Protein AF-A0A7S9DVU3-F1 (afdb_monomer)

InterPro domains:
  IPR007829 TM2 domain [PF05154] (37-83)

Structure (mmCIF, N/CA/C/O backbone):
data_AF-A0A7S9DVU3-F1
#
_entry.id   AF-A0A7S9DVU3-F1
#
loop_
_atom_site.group_PDB
_atom_site.id
_atom_site.type_symbol
_atom_site.label_atom_id
_atom_site.label_alt_id
_atom_site.label_comp_id
_atom_site.label_asym_id
_atom_site.label_entity_id
_atom_site.label_seq_id
_atom_site.pdbx_PDB_ins_code
_atom_site.Cartn_x
_atom_site.Cartn_y
_atom_site.Cartn_z
_atom_site.occupancy
_atom_site.B_iso_or_equiv
_atom_site.auth_seq_id
_atom_site.auth_comp_id
_atom_site.auth_asym_id
_atom_site.auth_atom_id
_atom_site.pdbx_PDB_model_num
ATOM 1 N N . MET A 1 1 ? -10.040 0.851 -29.796 1.00 32.53 1 MET A N 1
ATOM 2 C CA . MET A 1 1 ? -9.675 0.935 -31.227 1.00 32.53 1 MET A CA 1
ATOM 3 C C . MET A 1 1 ? -8.331 1.645 -31.349 1.00 32.53 1 MET A C 1
ATOM 5 O O . MET A 1 1 ? -8.269 2.841 -31.104 1.00 32.53 1 MET A O 1
ATOM 9 N N . PHE A 1 2 ? -7.247 0.920 -31.645 1.00 40.88 2 PHE A N 1
ATOM 10 C CA . PHE A 1 2 ? -5.972 1.531 -32.040 1.00 40.88 2 PHE A CA 1
ATOM 11 C C . PHE A 1 2 ? -6.113 1.992 -33.497 1.00 40.88 2 PHE A C 1
ATOM 13 O O . PHE A 1 2 ? -6.371 1.161 -34.365 1.00 40.88 2 PHE A O 1
ATOM 20 N N . LYS A 1 3 ? -5.991 3.297 -33.773 1.00 37.84 3 LYS A N 1
ATOM 21 C CA . LYS A 1 3 ? -5.847 3.790 -35.153 1.00 37.84 3 LYS A CA 1
ATOM 22 C C . LYS A 1 3 ? -4.557 3.184 -35.732 1.00 37.84 3 LYS A C 1
ATOM 24 O O . LYS A 1 3 ? -3.533 3.279 -35.050 1.00 37.84 3 LYS A O 1
ATOM 29 N N . PRO A 1 4 ? -4.568 2.569 -36.930 1.00 46.62 4 PRO A N 1
ATOM 30 C CA . PRO A 1 4 ? -3.325 2.172 -37.575 1.00 46.62 4 PRO A CA 1
ATOM 31 C C . PRO A 1 4 ? -2.469 3.426 -37.775 1.00 46.62 4 PRO A C 1
ATOM 33 O O . PRO A 1 4 ? -2.974 4.474 -38.188 1.00 46.62 4 PRO A O 1
ATOM 36 N N . ALA A 1 5 ? -1.195 3.338 -37.398 1.00 56.31 5 ALA A N 1
ATOM 37 C CA . ALA A 1 5 ? -0.236 4.406 -37.628 1.00 56.31 5 ALA A CA 1
ATOM 38 C C . ALA A 1 5 ? -0.125 4.621 -39.142 1.00 56.31 5 ALA A C 1
ATOM 40 O O . ALA A 1 5 ? 0.188 3.708 -39.900 1.00 56.31 5 ALA A O 1
ATOM 41 N N . GLN A 1 6 ? -0.507 5.820 -39.563 1.00 54.94 6 GLN A N 1
ATOM 42 C CA . GLN A 1 6 ? -0.485 6.259 -40.950 1.00 54.94 6 GLN A CA 1
ATOM 43 C C . GLN A 1 6 ? 0.979 6.464 -41.365 1.00 54.94 6 GLN A C 1
ATOM 45 O O . GLN A 1 6 ? 1.793 6.835 -40.517 1.00 54.94 6 GLN A O 1
ATOM 50 N N . ASN A 1 7 ? 1.306 6.229 -42.639 1.00 63.53 7 ASN A N 1
ATOM 51 C CA . ASN A 1 7 ? 2.639 6.473 -43.198 1.00 63.53 7 ASN A CA 1
ATOM 52 C C . ASN A 1 7 ? 2.962 7.972 -43.088 1.00 63.53 7 ASN A C 1
ATOM 54 O O . ASN A 1 7 ? 2.575 8.760 -43.951 1.00 63.53 7 ASN A O 1
ATOM 58 N N . ALA A 1 8 ? 3.616 8.379 -42.002 1.00 67.06 8 ALA A N 1
ATOM 59 C CA . ALA A 1 8 ? 4.113 9.736 -41.846 1.00 67.06 8 ALA A CA 1
ATOM 60 C C . ALA A 1 8 ? 5.417 9.884 -42.652 1.00 67.06 8 ALA A C 1
ATOM 62 O O . ALA A 1 8 ? 6.234 8.953 -42.664 1.00 67.06 8 ALA A O 1
ATOM 63 N N . PRO A 1 9 ? 5.626 11.016 -43.344 1.00 77.06 9 PRO A N 1
ATOM 64 C CA . PRO A 1 9 ? 6.890 11.276 -44.017 1.00 77.06 9 PRO A CA 1
ATOM 65 C C . PRO A 1 9 ? 8.024 11.429 -42.995 1.00 77.06 9 PRO A C 1
ATOM 67 O O . PRO A 1 9 ? 7.836 11.968 -41.905 1.00 77.06 9 PRO A O 1
ATOM 70 N N . CYS A 1 10 ? 9.223 10.959 -43.339 1.00 78.69 10 CYS A N 1
ATOM 71 C CA . CYS A 1 10 ? 10.410 11.174 -42.520 1.00 78.69 10 CYS A CA 1
ATOM 72 C C . CYS A 1 10 ? 10.742 12.678 -42.443 1.00 78.69 10 CYS A C 1
ATOM 74 O O . CYS A 1 10 ? 10.892 13.302 -43.493 1.00 78.69 10 CYS A O 1
ATOM 76 N N . PRO A 1 11 ? 10.973 13.261 -41.252 1.00 77.62 11 PRO A N 1
ATOM 77 C CA . PRO A 1 11 ? 11.249 14.695 -41.119 1.00 77.62 11 PRO A CA 1
ATOM 78 C C . PRO A 1 11 ? 12.590 15.111 -41.743 1.00 77.62 11 PRO A C 1
ATOM 80 O O . PRO A 1 11 ? 12.822 16.289 -41.990 1.00 77.62 11 PRO A O 1
ATOM 83 N N . THR A 1 12 ? 13.492 14.155 -41.989 1.00 83.88 12 THR A N 1
ATOM 84 C CA . THR A 1 12 ? 14.829 14.417 -42.539 1.00 83.88 12 THR A CA 1
ATOM 85 C C . THR A 1 12 ? 14.885 14.288 -44.062 1.00 83.88 12 THR A C 1
ATOM 87 O O . THR A 1 12 ? 15.521 15.110 -44.710 1.00 83.88 12 THR A O 1
ATOM 90 N N . CYS A 1 13 ? 14.256 13.258 -44.637 1.00 86.19 13 CYS A N 1
ATOM 91 C CA . CYS A 1 13 ? 14.364 12.940 -46.069 1.00 86.19 13 CYS A CA 1
ATOM 92 C C . CYS A 1 13 ? 13.018 12.783 -46.796 1.00 86.19 13 CYS A C 1
ATOM 94 O O . CYS A 1 13 ? 12.999 12.446 -47.975 1.00 86.19 13 CYS A O 1
ATOM 96 N N . ASN A 1 14 ? 11.896 13.042 -46.117 1.00 84.75 14 ASN A N 1
ATOM 97 C CA . ASN A 1 14 ? 10.531 13.032 -46.657 1.00 84.75 14 ASN A CA 1
ATOM 98 C C . ASN A 1 14 ? 10.059 11.700 -47.284 1.00 84.75 14 ASN A C 1
ATOM 100 O O . ASN A 1 14 ? 9.031 11.666 -47.959 1.00 84.75 14 ASN A O 1
ATOM 104 N N . SER A 1 15 ? 10.769 10.591 -47.054 1.00 83.00 15 SER A N 1
ATOM 105 C CA . SER A 1 15 ? 10.342 9.259 -47.492 1.00 83.00 15 SER A CA 1
ATOM 106 C C . SER A 1 15 ? 9.254 8.670 -46.595 1.00 83.00 15 SER A C 1
ATOM 108 O O . SER A 1 15 ? 9.116 9.045 -45.428 1.00 83.00 15 SER A O 1
ATOM 110 N N . GLN A 1 16 ? 8.436 7.769 -47.146 1.00 79.56 16 GLN A N 1
ATOM 111 C CA . GLN A 1 16 ? 7.328 7.153 -46.412 1.00 79.56 16 GLN A CA 1
ATOM 112 C C . GLN A 1 16 ? 7.866 6.150 -45.387 1.00 79.56 16 GLN A C 1
ATOM 114 O O . GLN A 1 16 ? 8.442 5.129 -45.761 1.00 79.56 16 GLN A O 1
ATOM 119 N N . LEU A 1 17 ? 7.663 6.424 -44.095 1.00 71.88 17 LEU A N 1
ATOM 120 C CA . LEU A 1 17 ? 8.096 5.522 -43.033 1.00 71.88 17 LEU A CA 1
ATOM 121 C C . LEU A 1 17 ? 7.014 4.482 -42.724 1.00 71.88 17 LEU A C 1
ATOM 123 O O . LEU A 1 17 ? 5.860 4.856 -42.483 1.00 71.88 17 LEU A O 1
ATOM 127 N N . PRO A 1 18 ? 7.363 3.185 -42.660 1.00 65.62 18 PRO A N 1
ATOM 128 C CA . PRO A 1 18 ? 6.474 2.199 -42.076 1.00 65.62 18 PRO A CA 1
ATOM 129 C C . PRO A 1 18 ? 6.273 2.508 -40.586 1.00 65.62 18 PRO A C 1
ATOM 131 O O . PRO A 1 18 ? 7.184 2.922 -39.871 1.00 65.62 18 PRO A O 1
ATOM 134 N N . ALA A 1 19 ? 5.057 2.260 -40.109 1.00 59.81 19 ALA A N 1
ATOM 135 C CA . ALA A 1 19 ? 4.534 2.590 -38.782 1.00 59.81 19 ALA A CA 1
ATOM 136 C C . ALA A 1 19 ? 5.342 2.128 -37.544 1.00 59.81 19 ALA A C 1
ATOM 138 O O . ALA A 1 19 ? 4.938 2.431 -36.419 1.00 59.81 19 ALA A O 1
ATOM 139 N N . GLN A 1 20 ? 6.410 1.342 -37.703 1.00 59.47 20 GLN A N 1
ATOM 140 C CA . GLN A 1 20 ? 7.047 0.615 -36.597 1.00 59.47 20 GLN A CA 1
ATOM 141 C C . GLN A 1 20 ? 8.571 0.754 -36.522 1.00 59.47 20 GLN A C 1
ATOM 143 O O . GLN A 1 20 ? 9.156 0.361 -35.509 1.00 59.47 20 GLN A O 1
ATOM 148 N N . ASP A 1 21 ? 9.209 1.369 -37.517 1.00 64.62 21 ASP A N 1
ATOM 149 C CA . ASP A 1 21 ? 10.663 1.484 -37.532 1.00 64.62 21 ASP A CA 1
ATOM 150 C C . ASP A 1 21 ? 11.112 2.774 -36.844 1.00 64.62 21 ASP A C 1
ATOM 152 O O . ASP A 1 21 ? 10.704 3.881 -37.187 1.00 64.62 21 ASP A O 1
ATOM 156 N N . GLY A 1 22 ? 11.972 2.637 -35.828 1.00 72.50 22 GLY A N 1
ATOM 157 C CA . GLY A 1 22 ? 12.516 3.793 -35.102 1.00 72.50 22 GLY A CA 1
ATOM 158 C C . GLY A 1 22 ? 13.489 4.631 -35.940 1.00 72.50 22 GLY A C 1
ATOM 159 O O . GLY A 1 22 ? 13.746 5.787 -35.605 1.00 72.50 22 GLY A O 1
ATOM 160 N N . ARG A 1 23 ? 14.032 4.054 -37.021 1.00 81.69 23 ARG A N 1
ATOM 161 C CA . ARG A 1 23 ? 14.973 4.691 -37.947 1.00 81.69 23 ARG A CA 1
ATOM 162 C C . ARG A 1 23 ? 14.504 4.545 -39.386 1.00 81.69 23 ARG A C 1
ATOM 164 O O . ARG A 1 23 ? 14.079 3.468 -39.789 1.00 81.69 23 ARG A O 1
ATOM 171 N N . CYS A 1 24 ? 14.682 5.608 -40.159 1.00 82.88 24 CYS A N 1
ATOM 172 C CA . CYS A 1 24 ? 14.507 5.588 -41.601 1.00 82.88 24 CYS A CA 1
ATOM 173 C C . CYS A 1 24 ? 15.588 4.713 -42.268 1.00 82.88 24 CYS A C 1
ATOM 175 O O . CYS A 1 24 ? 16.772 4.942 -42.004 1.00 82.88 24 CYS A O 1
ATOM 177 N N . PRO A 1 25 ? 15.236 3.759 -43.149 1.00 81.56 25 PRO A N 1
ATOM 178 C CA . PRO A 1 25 ? 16.223 2.937 -43.851 1.00 81.56 25 PRO A CA 1
ATOM 179 C C . PRO A 1 25 ? 17.051 3.728 -44.877 1.00 81.56 25 PRO A C 1
ATOM 181 O O . PRO A 1 25 ? 18.197 3.369 -45.126 1.00 81.56 25 PRO A O 1
ATOM 184 N N . GLU A 1 26 ? 16.509 4.811 -45.443 1.00 85.19 26 GLU A N 1
ATOM 185 C CA . GLU A 1 26 ? 17.193 5.601 -46.477 1.00 85.19 26 GLU A CA 1
ATOM 186 C C . GLU A 1 26 ? 18.180 6.615 -45.894 1.00 85.19 26 GLU A C 1
ATOM 188 O O . GLU A 1 26 ? 19.329 6.681 -46.318 1.00 85.19 26 GLU A O 1
ATOM 193 N N . CYS A 1 27 ? 17.743 7.407 -44.910 1.00 85.94 27 CYS A N 1
ATOM 194 C CA . CYS A 1 27 ? 18.534 8.522 -44.380 1.00 85.94 27 CYS A CA 1
ATOM 195 C C . CYS A 1 27 ? 18.957 8.361 -42.913 1.00 85.94 27 CYS A C 1
ATOM 197 O O . CYS A 1 27 ? 19.568 9.267 -42.355 1.00 85.94 27 CYS A O 1
ATOM 199 N N . GLN A 1 28 ? 18.621 7.239 -42.262 1.00 84.50 28 GLN A N 1
ATOM 200 C CA . GLN A 1 28 ? 18.910 6.954 -40.843 1.00 84.50 28 GLN A CA 1
ATOM 201 C C . GLN A 1 28 ? 18.337 7.971 -39.837 1.00 84.50 28 GLN A C 1
ATOM 203 O O . GLN A 1 28 ? 18.636 7.894 -38.642 1.00 84.50 28 GLN A O 1
ATOM 208 N N . GLY A 1 29 ? 17.473 8.884 -40.295 1.00 81.88 29 GLY A N 1
ATOM 209 C CA . GLY A 1 29 ? 16.724 9.809 -39.450 1.00 81.88 29 GLY A CA 1
ATOM 210 C C . GLY A 1 29 ? 15.813 9.072 -38.466 1.00 81.88 29 GLY A C 1
ATOM 211 O O . GLY A 1 29 ? 15.364 7.955 -38.730 1.00 81.88 29 GLY A O 1
ATOM 212 N N . ILE A 1 30 ? 15.549 9.687 -37.315 1.00 81.25 30 ILE A N 1
ATOM 213 C CA . ILE A 1 30 ? 14.670 9.122 -36.283 1.00 81.25 30 ILE A CA 1
ATOM 214 C C . ILE A 1 30 ? 13.217 9.423 -36.670 1.00 81.25 30 ILE A C 1
ATOM 216 O O . ILE A 1 30 ? 12.893 10.555 -37.024 1.00 81.25 30 ILE A O 1
ATOM 220 N N . ALA A 1 31 ? 12.349 8.412 -36.621 1.00 78.81 31 ALA A N 1
ATOM 221 C CA . ALA A 1 31 ? 10.929 8.584 -36.920 1.00 78.81 31 ALA A CA 1
ATOM 222 C C . ALA A 1 31 ? 10.242 9.493 -35.882 1.00 78.81 31 ALA A C 1
ATOM 224 O O . ALA A 1 31 ? 10.496 9.355 -34.686 1.00 78.81 31 ALA A O 1
ATOM 225 N N . GLU A 1 32 ? 9.320 10.365 -36.306 1.00 75.94 32 GLU A N 1
ATOM 226 C CA . GLU A 1 32 ? 8.611 11.283 -35.388 1.00 75.94 32 GLU A CA 1
ATOM 227 C C . GLU A 1 32 ? 7.799 10.552 -34.310 1.00 75.94 32 GLU A C 1
ATOM 229 O O . GLU A 1 32 ? 7.667 11.025 -33.185 1.00 75.94 32 GLU A O 1
ATOM 234 N N . LEU A 1 33 ? 7.280 9.366 -34.633 1.00 76.94 33 LEU A N 1
ATOM 235 C CA . LEU A 1 33 ? 6.473 8.549 -33.722 1.00 76.94 33 LEU A CA 1
ATOM 236 C C . LEU A 1 33 ? 7.320 7.682 -32.771 1.00 76.94 33 LEU A C 1
ATOM 238 O O . LEU A 1 33 ? 6.768 6.902 -31.987 1.00 76.94 33 LEU A O 1
ATOM 242 N N . PHE A 1 34 ? 8.652 7.774 -32.832 1.00 82.88 34 PHE A N 1
ATOM 243 C CA . PHE A 1 34 ? 9.534 6.974 -31.993 1.00 82.88 34 PHE A CA 1
ATOM 244 C C . PHE A 1 34 ? 9.531 7.473 -30.541 1.00 82.88 34 PHE A C 1
ATOM 246 O O . PHE A 1 34 ? 9.958 8.583 -30.233 1.00 82.88 34 PHE A O 1
ATOM 253 N N . VAL A 1 35 ? 9.109 6.605 -29.618 1.00 86.88 35 VAL A N 1
ATOM 254 C CA . VAL A 1 35 ? 9.139 6.875 -28.174 1.00 86.88 35 VAL A CA 1
ATOM 255 C C . VAL A 1 35 ? 10.296 6.116 -27.537 1.00 86.88 35 VAL A C 1
ATOM 257 O O . VAL A 1 35 ? 10.291 4.883 -27.489 1.00 86.88 35 VAL A O 1
ATOM 260 N N . TYR A 1 36 ? 11.267 6.854 -27.001 1.00 90.25 36 TYR A N 1
ATOM 261 C CA . TYR A 1 36 ? 12.412 6.269 -26.310 1.00 90.25 36 TYR A CA 1
ATOM 262 C C . TYR A 1 36 ? 12.009 5.642 -24.970 1.00 90.25 36 TYR A C 1
ATOM 264 O O . TYR A 1 36 ? 11.323 6.252 -24.147 1.00 90.25 36 TYR A O 1
ATOM 272 N N . LYS A 1 37 ? 12.493 4.425 -24.720 1.00 93.06 37 LYS A N 1
ATOM 273 C CA . LYS A 1 37 ? 12.295 3.692 -23.469 1.00 93.06 37 LYS A CA 1
ATOM 274 C C . LYS A 1 37 ? 13.531 3.833 -22.583 1.00 93.06 37 LYS A C 1
ATOM 276 O O . LYS A 1 37 ? 14.585 3.265 -22.879 1.00 93.06 37 LYS A O 1
ATOM 281 N N . SER A 1 38 ? 13.385 4.554 -21.478 1.00 93.94 38 SER A N 1
ATOM 282 C CA . SER A 1 38 ? 14.372 4.672 -20.406 1.00 93.94 38 SER A CA 1
ATOM 283 C C . SER A 1 38 ? 14.499 3.369 -19.615 1.00 93.94 38 SER A C 1
ATOM 285 O O . SER A 1 38 ? 13.512 2.728 -19.246 1.00 93.94 38 SER A O 1
ATOM 287 N N . ARG A 1 39 ? 15.746 2.999 -19.332 1.00 94.62 39 ARG A N 1
ATOM 288 C CA . ARG A 1 39 ? 16.109 1.815 -18.552 1.00 94.62 39 ARG A CA 1
ATOM 289 C C . ARG A 1 39 ? 15.894 2.060 -17.065 1.00 94.62 39 ARG A C 1
ATOM 291 O O . ARG A 1 39 ? 15.287 1.226 -16.399 1.00 94.62 39 ARG A O 1
ATOM 298 N N . VAL A 1 40 ? 16.346 3.210 -16.559 1.00 94.12 40 VAL A N 1
ATOM 299 C CA . VAL A 1 40 ? 16.105 3.637 -15.172 1.00 94.12 40 VAL A CA 1
ATOM 300 C C . VAL A 1 40 ? 14.607 3.7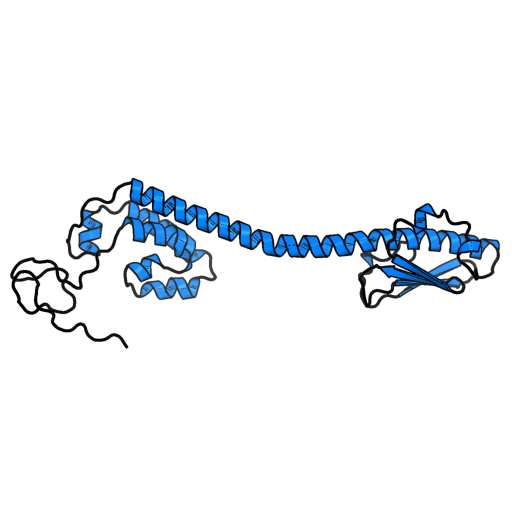02 -14.874 1.00 94.12 40 VAL A C 1
ATOM 302 O O . VAL A 1 40 ? 14.180 3.135 -13.874 1.00 94.12 40 VAL A O 1
ATOM 305 N N . ALA A 1 41 ? 13.795 4.287 -15.764 1.00 93.81 41 ALA A N 1
ATOM 306 C CA . ALA A 1 41 ? 12.345 4.330 -15.567 1.00 93.81 41 ALA A CA 1
ATOM 307 C C . ALA A 1 41 ? 11.734 2.921 -15.486 1.00 93.81 41 ALA A C 1
ATOM 309 O O . ALA A 1 41 ? 10.969 2.632 -14.568 1.00 93.81 41 ALA A O 1
ATOM 310 N N . ALA A 1 42 ? 12.110 2.017 -16.399 1.00 95.44 42 ALA A N 1
ATOM 311 C CA . ALA A 1 42 ? 11.638 0.634 -16.370 1.00 95.44 42 ALA A CA 1
ATOM 312 C C . ALA A 1 42 ? 12.045 -0.098 -15.080 1.00 95.44 42 ALA A C 1
ATOM 314 O O . ALA A 1 42 ? 11.240 -0.843 -14.525 1.00 95.44 42 ALA A O 1
ATOM 315 N N . ALA A 1 43 ? 13.265 0.125 -14.583 1.00 95.62 43 ALA A N 1
ATOM 316 C CA . ALA A 1 43 ? 13.746 -0.477 -13.344 1.00 95.62 43 ALA A CA 1
ATOM 317 C C . ALA A 1 43 ? 13.010 0.049 -12.104 1.00 95.62 43 ALA A C 1
ATOM 319 O O . ALA A 1 43 ? 12.601 -0.744 -11.256 1.00 95.62 43 ALA A O 1
ATOM 320 N N . THR A 1 44 ? 12.791 1.362 -12.004 1.00 94.69 44 THR A N 1
ATOM 321 C CA . THR A 1 44 ? 12.017 1.960 -10.907 1.00 94.69 44 THR A CA 1
ATOM 322 C C . THR A 1 44 ? 10.572 1.468 -10.928 1.00 94.69 44 THR A C 1
ATOM 324 O O . THR A 1 44 ? 10.041 1.071 -9.892 1.00 94.69 44 THR A O 1
ATOM 327 N N . LEU A 1 45 ? 9.944 1.426 -12.107 1.00 94.81 45 LEU A N 1
ATOM 328 C CA . LEU A 1 45 ? 8.596 0.878 -12.262 1.00 94.81 45 LEU A CA 1
ATOM 329 C C . LEU A 1 45 ? 8.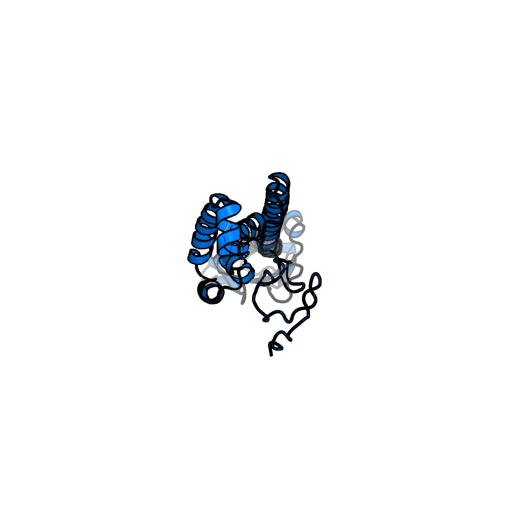531 -0.603 -11.878 1.00 94.81 45 LEU A C 1
ATOM 331 O O . LEU A 1 45 ? 7.516 -1.032 -11.345 1.00 94.81 45 LEU A O 1
ATOM 335 N N . ALA A 1 46 ? 9.595 -1.376 -12.108 1.00 95.75 46 ALA A N 1
ATOM 336 C CA . ALA A 1 46 ? 9.647 -2.782 -11.713 1.00 95.75 46 ALA A CA 1
ATOM 337 C C . ALA A 1 46 ? 9.760 -2.939 -10.190 1.00 95.75 46 ALA A C 1
ATOM 339 O O . ALA A 1 46 ? 9.139 -3.830 -9.619 1.00 95.75 46 ALA A O 1
ATOM 340 N N . LEU A 1 47 ? 10.499 -2.043 -9.529 1.00 95.19 47 LEU A N 1
ATOM 341 C CA . LEU A 1 47 ? 10.702 -2.076 -8.081 1.00 95.19 47 LEU A CA 1
ATOM 342 C C . LEU A 1 47 ? 9.445 -1.658 -7.302 1.00 95.19 47 LEU A C 1
ATOM 344 O O . LEU A 1 47 ? 9.020 -2.365 -6.395 1.00 95.19 47 LEU A O 1
ATOM 348 N N . PHE A 1 48 ? 8.839 -0.523 -7.661 1.00 93.62 48 PHE A N 1
ATOM 349 C CA . PHE A 1 48 ? 7.692 0.033 -6.927 1.00 93.62 48 PHE A CA 1
ATOM 350 C C . PHE A 1 48 ? 6.338 -0.382 -7.518 1.00 93.62 48 PHE A C 1
ATOM 352 O O . PHE A 1 48 ? 5.357 -0.515 -6.795 1.00 93.62 48 PHE A O 1
ATOM 359 N N . GLY A 1 49 ? 6.275 -0.609 -8.830 1.00 92.00 49 GLY A N 1
ATOM 360 C CA . GLY A 1 49 ? 5.071 -1.013 -9.567 1.00 92.00 49 GLY A CA 1
ATOM 361 C C . GLY A 1 49 ? 5.066 -2.483 -9.9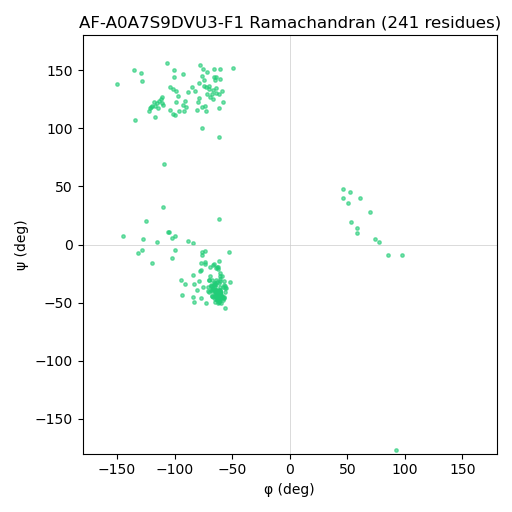92 1.00 92.00 49 GLY A C 1
ATOM 362 O O . GLY A 1 49 ? 4.217 -2.878 -10.797 1.00 92.00 49 GLY A O 1
ATOM 363 N N . GLY A 1 50 ? 6.002 -3.288 -9.474 1.00 90.44 50 GLY A N 1
ATOM 364 C CA . GLY A 1 50 ? 6.171 -4.697 -9.830 1.00 90.44 50 GLY A CA 1
ATOM 365 C C . GLY A 1 50 ? 4.924 -5.535 -9.577 1.00 90.44 50 GLY A C 1
ATOM 366 O O . GLY A 1 50 ? 4.578 -6.358 -10.413 1.00 90.44 50 GLY A O 1
ATOM 367 N N . MET A 1 51 ? 4.178 -5.248 -8.506 1.00 90.75 51 MET A N 1
ATOM 368 C CA . MET A 1 51 ? 2.932 -5.952 -8.170 1.00 90.75 51 MET A CA 1
ATOM 369 C C . MET A 1 51 ? 1.890 -5.910 -9.300 1.00 90.75 51 MET A C 1
ATOM 371 O O . MET A 1 51 ? 1.184 -6.883 -9.538 1.00 90.75 51 MET A O 1
ATOM 375 N N . PHE A 1 52 ? 1.828 -4.794 -10.030 1.00 92.31 52 PHE A N 1
ATOM 376 C CA . PHE A 1 52 ? 0.889 -4.587 -11.135 1.00 92.31 52 PHE A CA 1
ATOM 377 C C . PHE A 1 52 ? 1.529 -4.808 -12.514 1.00 92.31 52 PHE A C 1
ATOM 379 O O . PHE A 1 52 ? 0.850 -4.721 -13.535 1.00 92.31 52 PHE A O 1
ATOM 386 N N . GLY A 1 53 ? 2.841 -5.061 -12.573 1.00 92.31 53 GLY A N 1
ATOM 387 C CA . GLY A 1 53 ? 3.572 -5.226 -13.829 1.00 92.31 53 GLY A CA 1
ATOM 388 C C . GLY A 1 53 ? 3.729 -3.940 -14.647 1.00 92.31 53 GLY A C 1
ATOM 389 O O . GLY A 1 53 ? 3.831 -4.009 -15.876 1.00 92.31 53 GLY A O 1
ATOM 390 N N . LEU A 1 54 ? 3.754 -2.763 -14.006 1.00 94.38 54 LEU A N 1
ATOM 391 C CA . LEU A 1 54 ? 3.816 -1.466 -14.703 1.00 94.38 54 LEU A CA 1
ATOM 392 C C . LEU A 1 54 ? 5.036 -1.336 -15.627 1.00 94.38 54 LEU A C 1
ATOM 394 O O . LEU A 1 54 ? 4.944 -0.766 -16.714 1.00 94.38 54 LEU A O 1
ATOM 398 N N . HIS A 1 55 ? 6.174 -1.915 -15.250 1.00 94.56 55 HIS A N 1
ATOM 399 C CA . HIS A 1 55 ? 7.380 -1.961 -16.081 1.00 94.56 55 HIS A CA 1
ATOM 400 C C . HIS A 1 55 ? 7.200 -2.773 -17.365 1.00 94.56 55 HIS A C 1
ATOM 402 O O . HIS A 1 55 ? 7.773 -2.432 -18.398 1.00 94.56 55 HIS A O 1
ATOM 408 N N . ARG A 1 56 ? 6.384 -3.832 -17.345 1.00 93.88 56 ARG A N 1
ATOM 409 C CA . ARG A 1 56 ? 6.073 -4.629 -18.541 1.00 93.88 56 ARG A CA 1
ATOM 410 C C . ARG A 1 56 ? 5.090 -3.899 -19.455 1.00 93.88 56 ARG A C 1
ATOM 412 O O . ARG A 1 56 ? 5.275 -3.927 -20.675 1.00 93.88 56 ARG A O 1
ATOM 419 N N . PHE A 1 57 ? 4.129 -3.167 -18.885 1.00 93.94 57 PHE A N 1
ATOM 420 C CA . PHE A 1 57 ? 3.272 -2.249 -19.645 1.00 93.94 57 PHE A CA 1
ATOM 421 C C . PHE A 1 57 ? 4.077 -1.124 -20.300 1.00 93.94 57 PHE A C 1
ATOM 423 O O . PHE A 1 57 ? 3.905 -0.866 -21.490 1.00 93.94 57 PHE A O 1
ATOM 430 N N . TYR A 1 58 ? 5.029 -0.533 -19.575 1.00 93.75 58 TYR A N 1
ATOM 431 C CA . TYR A 1 58 ? 5.966 0.457 -20.113 1.00 93.75 58 TYR A CA 1
ATOM 432 C C . TYR A 1 58 ? 6.751 -0.079 -21.325 1.00 93.75 58 TYR A C 1
ATOM 434 O O . TYR A 1 58 ? 6.918 0.584 -22.357 1.00 93.75 58 TYR A O 1
ATOM 442 N N . LEU A 1 59 ? 7.175 -1.343 -21.256 1.00 92.50 59 LEU A N 1
ATOM 443 C CA . LEU A 1 59 ? 7.849 -2.016 -22.363 1.00 92.50 59 LEU A CA 1
ATOM 444 C C . LEU A 1 59 ? 6.901 -2.460 -23.492 1.00 92.50 59 LEU A C 1
ATOM 446 O O . LEU A 1 59 ? 7.407 -2.802 -24.558 1.00 92.50 59 LEU A O 1
ATOM 450 N N . ARG A 1 60 ? 5.574 -2.329 -23.337 1.00 89.38 60 ARG A N 1
ATOM 451 C CA . ARG A 1 60 ? 4.522 -2.777 -24.277 1.00 89.38 60 ARG A CA 1
ATOM 452 C C . ARG A 1 60 ? 4.537 -4.294 -24.505 1.00 89.38 60 ARG A C 1
ATOM 454 O O . ARG A 1 60 ? 4.364 -4.766 -25.623 1.00 89.38 60 ARG A O 1
ATOM 461 N N . GLN A 1 61 ? 4.766 -5.063 -23.441 1.00 90.31 61 GLN A N 1
ATOM 462 C CA . GLN A 1 61 ? 4.824 -6.526 -23.488 1.00 90.31 61 GLN A CA 1
ATOM 463 C C . GLN A 1 61 ? 3.525 -7.154 -22.975 1.00 90.31 61 GLN A C 1
ATOM 465 O O . GLN A 1 61 ? 3.049 -6.809 -21.898 1.00 90.31 61 GLN A O 1
ATOM 470 N N . TRP A 1 62 ? 2.997 -8.146 -23.699 1.00 90.50 62 TRP A N 1
ATOM 471 C CA . TRP A 1 62 ? 1.750 -8.840 -23.340 1.00 90.50 62 TRP A CA 1
ATOM 472 C C . TRP A 1 62 ? 1.815 -9.555 -21.981 1.00 90.50 62 TRP A C 1
ATOM 474 O O . TRP A 1 62 ? 0.811 -9.678 -21.287 1.00 90.50 62 TRP A O 1
ATOM 484 N N . ARG A 1 63 ? 3.014 -9.969 -21.549 1.00 88.31 63 ARG A N 1
ATOM 485 C CA . ARG A 1 63 ? 3.226 -10.636 -20.255 1.00 88.31 63 ARG A CA 1
ATOM 486 C C . ARG A 1 63 ? 2.834 -9.768 -19.055 1.00 88.31 63 ARG A C 1
ATOM 488 O O . ARG A 1 63 ? 2.683 -10.312 -17.970 1.00 88.31 63 ARG A O 1
ATOM 495 N N . ALA A 1 64 ? 2.635 -8.461 -19.241 1.00 89.94 64 ALA A N 1
ATOM 496 C CA . ALA A 1 64 ? 2.116 -7.569 -18.209 1.00 89.94 64 ALA A CA 1
ATOM 497 C C . ALA A 1 64 ? 0.748 -8.022 -17.659 1.00 89.94 64 ALA A C 1
ATOM 499 O O . ALA A 1 64 ? 0.487 -7.871 -16.470 1.00 89.94 64 ALA A O 1
ATOM 500 N N . PHE A 1 65 ? -0.088 -8.670 -18.481 1.00 93.00 65 PHE A N 1
ATOM 501 C CA . PHE A 1 65 ? -1.378 -9.199 -18.029 1.00 93.00 65 PHE A CA 1
ATOM 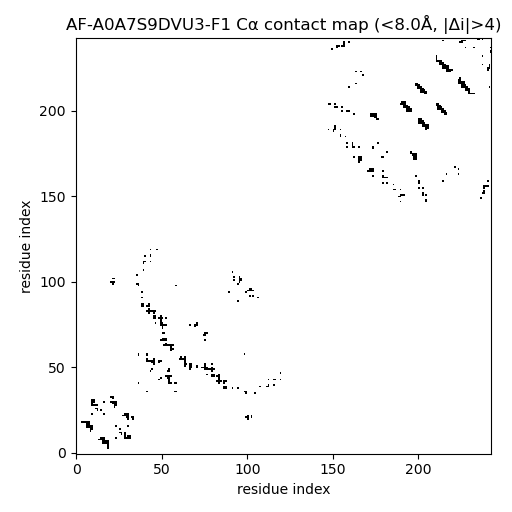502 C C . PHE A 1 65 ? -1.242 -10.297 -16.964 1.00 93.00 65 PHE A C 1
ATOM 504 O O . PHE A 1 65 ? -2.071 -10.362 -16.062 1.00 93.00 65 PHE A O 1
ATOM 511 N N . PHE A 1 66 ? -0.177 -11.109 -16.990 1.00 92.44 66 PHE A N 1
ATOM 512 C CA . PHE A 1 66 ? 0.051 -12.108 -15.938 1.00 92.44 66 PHE A CA 1
ATOM 513 C C . PHE A 1 66 ? 0.323 -11.474 -14.575 1.00 92.44 66 PHE A C 1
ATOM 515 O O . PHE A 1 66 ? -0.088 -12.027 -13.561 1.00 92.44 66 PHE A O 1
ATOM 522 N N . TYR A 1 67 ? 0.975 -10.309 -14.544 1.00 91.12 67 TYR A N 1
ATOM 523 C CA . TYR A 1 67 ? 1.218 -9.588 -13.295 1.00 91.12 67 TYR A CA 1
ATOM 524 C C . TYR A 1 67 ? -0.096 -9.080 -12.702 1.00 91.12 67 TYR A C 1
ATOM 526 O O . TYR A 1 67 ? -0.287 -9.186 -11.500 1.00 91.12 67 TYR A O 1
ATOM 534 N N . LEU A 1 68 ? -1.033 -8.615 -13.537 1.00 91.88 68 LEU A N 1
ATOM 535 C CA . LEU A 1 68 ? -2.366 -8.212 -13.080 1.00 91.88 68 LEU A CA 1
ATOM 536 C C . LEU A 1 68 ? -3.202 -9.393 -12.580 1.00 91.88 68 LEU A C 1
ATOM 538 O O . LEU A 1 68 ? -3.875 -9.262 -11.568 1.00 91.88 68 LEU A O 1
ATOM 542 N N . LEU A 1 69 ? -3.146 -10.546 -13.251 1.00 93.19 69 LEU A N 1
ATOM 543 C CA . LEU A 1 69 ? -3.868 -11.747 -12.809 1.00 93.19 69 LEU A CA 1
ATOM 544 C C . LEU A 1 69 ? -3.311 -12.316 -11.497 1.00 93.19 69 LEU A C 1
ATOM 546 O O . LEU A 1 69 ? -4.046 -12.907 -10.712 1.00 93.19 69 LEU A O 1
ATOM 550 N N . LEU A 1 70 ? -2.011 -12.143 -11.258 1.00 92.75 70 LEU A N 1
ATOM 551 C CA . LEU A 1 70 ? -1.324 -12.628 -10.065 1.00 92.75 70 LEU A CA 1
ATOM 552 C C . LEU A 1 70 ? -1.111 -11.539 -9.005 1.00 92.75 70 LEU A C 1
ATOM 554 O O . LEU A 1 70 ? -0.466 -11.831 -7.999 1.00 92.75 70 LEU A O 1
ATOM 558 N N . CYS A 1 71 ? -1.662 -10.331 -9.168 1.00 91.75 71 CYS A N 1
ATOM 559 C CA . CYS A 1 71 ? -1.401 -9.180 -8.286 1.00 91.75 71 CYS A CA 1
ATOM 560 C C . CYS A 1 71 ? -1.860 -9.391 -6.833 1.00 91.75 71 CYS A C 1
ATOM 562 O O . CYS A 1 71 ? -1.381 -8.727 -5.921 1.00 91.75 71 CYS A O 1
ATOM 564 N N . TRP A 1 72 ? -2.764 -10.346 -6.611 1.00 89.81 72 TRP A N 1
ATOM 565 C CA . TRP A 1 72 ? -3.186 -10.823 -5.293 1.00 89.81 72 TRP A CA 1
ATOM 566 C C . TRP A 1 72 ? -2.178 -11.748 -4.589 1.00 89.81 72 TRP A C 1
ATOM 568 O O . TRP A 1 72 ? -2.351 -12.067 -3.416 1.00 89.81 72 TRP A O 1
ATOM 578 N N . THR A 1 73 ? -1.120 -12.182 -5.275 1.00 93.31 73 THR A N 1
ATOM 579 C CA . THR A 1 73 ? -0.038 -12.994 -4.701 1.00 93.31 73 THR A CA 1
ATOM 580 C C . THR A 1 73 ? 1.223 -12.144 -4.520 1.00 93.31 73 THR A C 1
ATOM 582 O O . THR A 1 73 ? 1.416 -11.179 -5.253 1.00 93.31 73 THR A O 1
ATOM 585 N N . PRO A 1 74 ? 2.146 -12.501 -3.610 1.00 90.00 74 PRO A N 1
ATOM 586 C CA . PRO A 1 74 ? 3.436 -11.813 -3.488 1.00 90.00 74 PRO A CA 1
ATOM 587 C C . PRO A 1 74 ? 4.419 -12.136 -4.633 1.00 90.00 74 PRO A C 1
ATOM 589 O O . PRO A 1 74 ? 5.498 -11.547 -4.714 1.00 90.00 74 PRO A O 1
ATOM 592 N N . LEU A 1 75 ? 4.071 -13.063 -5.535 1.00 92.94 75 LEU A N 1
ATOM 593 C CA . LEU A 1 75 ? 4.949 -13.527 -6.615 1.00 92.94 75 LEU A CA 1
ATOM 594 C C . LEU A 1 75 ? 5.325 -12.424 -7.626 1.00 92.94 75 LEU A C 1
ATOM 596 O O . LEU A 1 75 ? 6.517 -12.289 -7.914 1.00 92.94 75 LEU A O 1
ATOM 600 N N . PRO A 1 76 ? 4.393 -11.603 -8.158 1.00 92.38 76 PRO A N 1
ATOM 601 C CA . PRO A 1 76 ? 4.727 -10.541 -9.107 1.00 92.38 76 PRO A CA 1
ATOM 602 C C . PRO A 1 76 ? 5.616 -9.467 -8.489 1.00 92.38 76 PRO A C 1
ATOM 604 O O . PRO A 1 76 ? 6.453 -8.892 -9.184 1.00 92.38 76 PRO A O 1
ATOM 607 N N . TRP A 1 77 ? 5.477 -9.228 -7.183 1.00 91.81 77 TRP A N 1
ATOM 608 C CA . TRP A 1 77 ? 6.333 -8.301 -6.453 1.00 91.81 77 TRP A CA 1
ATOM 609 C C . TRP A 1 77 ? 7.787 -8.792 -6.411 1.00 91.81 77 TRP A C 1
ATOM 611 O O . TRP A 1 77 ? 8.687 -8.064 -6.829 1.00 91.81 77 TRP A O 1
ATOM 621 N N . LEU A 1 78 ? 8.018 -10.055 -6.029 1.00 94.31 78 LEU A N 1
ATOM 622 C CA . LEU A 1 78 ? 9.356 -10.664 -6.054 1.00 94.31 78 LEU A CA 1
ATOM 623 C C . LEU A 1 78 ? 9.951 -10.697 -7.468 1.00 94.31 78 LEU A C 1
ATOM 625 O O . LEU A 1 78 ? 11.114 -10.342 -7.667 1.00 94.31 78 LEU A O 1
ATOM 629 N N . ALA A 1 79 ? 9.146 -11.069 -8.466 1.00 94.81 79 ALA A N 1
ATOM 630 C CA . ALA A 1 79 ? 9.568 -11.052 -9.863 1.00 94.81 79 ALA A CA 1
ATOM 631 C C . ALA A 1 79 ? 9.951 -9.634 -10.327 1.00 94.81 79 ALA A C 1
ATOM 633 O O . ALA A 1 79 ? 10.956 -9.463 -11.014 1.00 94.81 79 ALA A O 1
ATOM 634 N N . GLY A 1 80 ? 9.190 -8.612 -9.922 1.00 94.88 80 GLY A N 1
ATOM 635 C CA . GLY A 1 80 ? 9.483 -7.207 -10.206 1.00 94.88 80 GLY A CA 1
ATOM 636 C C . GLY A 1 80 ? 10.823 -6.746 -9.629 1.00 94.88 80 GLY A C 1
ATOM 637 O O . GLY A 1 80 ? 11.594 -6.092 -10.331 1.00 94.88 80 GLY A O 1
ATOM 638 N N . ILE A 1 81 ? 11.156 -7.154 -8.400 1.00 95.25 81 ILE A N 1
ATOM 639 C CA . ILE A 1 81 ? 12.456 -6.855 -7.775 1.00 95.25 81 ILE A CA 1
ATOM 640 C C . ILE A 1 81 ? 13.604 -7.473 -8.583 1.00 95.25 81 ILE A C 1
ATOM 642 O O . ILE A 1 81 ? 14.555 -6.772 -8.934 1.00 95.25 81 ILE A O 1
ATOM 646 N N . ILE A 1 82 ? 13.504 -8.763 -8.925 1.00 96.75 82 ILE A N 1
ATOM 647 C CA . ILE A 1 82 ? 14.529 -9.464 -9.717 1.00 96.75 82 ILE A CA 1
ATOM 648 C C . ILE A 1 82 ? 14.720 -8.769 -11.071 1.00 96.75 82 ILE A C 1
ATOM 650 O O . ILE A 1 82 ? 15.844 -8.506 -11.501 1.00 96.75 82 ILE A O 1
ATOM 654 N N . GLU A 1 83 ? 13.623 -8.416 -11.739 1.00 95.75 83 GLU A N 1
ATOM 655 C CA . GLU A 1 83 ? 13.665 -7.741 -13.034 1.00 95.75 83 GLU A CA 1
ATOM 656 C C . GLU A 1 83 ? 14.231 -6.326 -12.949 1.00 95.75 83 GLU A C 1
ATOM 658 O O . GLU A 1 83 ? 14.975 -5.924 -13.842 1.00 95.75 83 GLU A O 1
ATOM 663 N N . SER A 1 84 ? 13.953 -5.597 -11.867 1.00 96.38 84 SER A N 1
ATOM 664 C CA . SER A 1 84 ? 14.555 -4.289 -11.606 1.00 96.38 84 SER A CA 1
ATOM 665 C C . SER A 1 84 ? 16.082 -4.380 -11.554 1.00 96.38 84 SER A C 1
ATOM 667 O O . SER A 1 84 ? 16.772 -3.631 -12.252 1.00 96.38 84 SER A O 1
ATOM 669 N N . VAL A 1 85 ? 16.618 -5.357 -10.811 1.00 96.00 85 VAL A N 1
ATOM 670 C CA . VAL A 1 85 ? 18.068 -5.602 -10.727 1.00 96.00 85 VAL A CA 1
ATOM 671 C C . VAL A 1 85 ? 18.638 -5.953 -12.100 1.00 96.00 85 VAL A C 1
ATOM 673 O O . VAL A 1 85 ? 19.642 -5.372 -12.513 1.00 96.00 85 VAL A O 1
ATOM 676 N N . ILE A 1 86 ? 17.976 -6.840 -12.850 1.00 96.81 86 ILE A N 1
ATOM 677 C CA . ILE A 1 86 ? 18.401 -7.208 -14.209 1.00 96.81 86 ILE A CA 1
ATOM 678 C C . ILE A 1 86 ? 18.423 -5.978 -15.127 1.00 96.81 86 ILE A C 1
ATOM 680 O O . ILE A 1 86 ? 19.379 -5.786 -15.883 1.00 96.81 86 ILE A O 1
ATOM 684 N N . PHE A 1 87 ? 17.405 -5.117 -15.074 1.00 95.25 87 PHE A N 1
ATOM 685 C CA . PHE A 1 87 ? 17.344 -3.907 -15.895 1.00 95.25 87 PHE A CA 1
ATOM 686 C C . PHE A 1 87 ? 18.457 -2.920 -15.533 1.00 95.25 87 PHE A C 1
ATOM 688 O O . PHE A 1 87 ? 19.096 -2.379 -16.436 1.00 95.25 87 PHE A O 1
ATOM 695 N N . LEU A 1 88 ? 18.758 -2.730 -14.245 1.00 94.25 88 LEU A N 1
ATOM 696 C CA . LEU A 1 88 ? 19.867 -1.876 -13.800 1.00 94.25 88 LEU A CA 1
ATOM 697 C C . LEU A 1 88 ? 21.249 -2.460 -14.118 1.00 94.25 88 LEU A C 1
ATOM 699 O O . LEU A 1 88 ? 22.178 -1.693 -14.380 1.00 94.25 88 LEU A O 1
ATOM 703 N N . ALA A 1 89 ? 21.388 -3.786 -14.148 1.00 94.94 89 ALA A N 1
ATOM 704 C CA . ALA A 1 89 ? 22.617 -4.465 -14.557 1.00 94.94 89 ALA A CA 1
ATOM 705 C C . ALA A 1 89 ? 22.812 -4.479 -16.087 1.00 94.94 89 ALA A C 1
ATOM 707 O O . ALA A 1 89 ? 23.932 -4.594 -16.582 1.00 94.94 89 ALA A O 1
ATOM 708 N N . THR A 1 90 ? 21.733 -4.322 -16.859 1.00 95.19 90 THR A N 1
ATOM 709 C CA . THR A 1 90 ? 21.780 -4.279 -18.327 1.00 95.19 90 THR A CA 1
ATOM 710 C C . THR A 1 90 ? 22.460 -2.992 -18.803 1.00 95.19 90 THR A C 1
ATOM 712 O O . THR A 1 90 ? 22.058 -1.892 -18.428 1.00 95.19 90 THR A O 1
ATOM 715 N N . SER A 1 91 ? 23.480 -3.091 -19.661 1.00 93.88 91 SER A N 1
ATOM 716 C CA . SER A 1 91 ? 24.185 -1.914 -20.194 1.00 93.88 91 SER A CA 1
ATOM 717 C C . 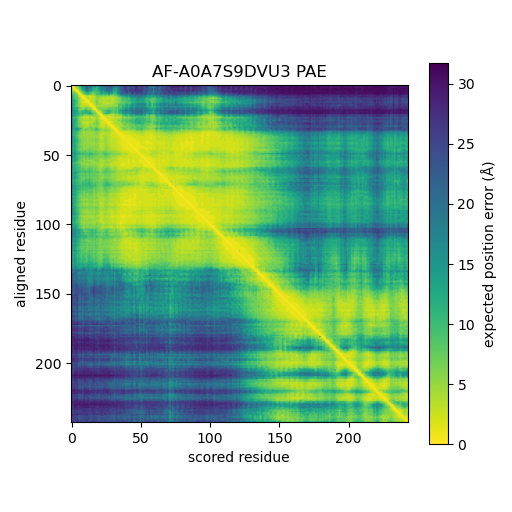SER A 1 91 ? 23.286 -1.058 -21.097 1.00 93.88 91 SER A C 1
ATOM 719 O O . SER A 1 91 ? 22.424 -1.587 -21.798 1.00 93.88 91 SER A O 1
ATOM 721 N N . GLN A 1 92 ? 23.523 0.259 -21.176 1.00 93.25 92 GLN A N 1
ATOM 722 C CA . GLN A 1 92 ? 22.718 1.147 -22.035 1.00 93.25 92 GLN A CA 1
ATOM 723 C C . GLN A 1 92 ? 22.712 0.696 -23.507 1.00 93.25 92 GLN A C 1
ATOM 725 O O . GLN A 1 92 ? 21.686 0.765 -24.177 1.00 93.25 92 GLN A O 1
ATOM 730 N N . LYS A 1 93 ? 23.849 0.184 -24.002 1.00 93.50 93 LYS A N 1
ATOM 731 C CA . LYS A 1 93 ? 23.977 -0.344 -25.368 1.00 93.50 93 LYS A CA 1
ATOM 732 C C . LYS A 1 93 ? 23.053 -1.543 -25.595 1.00 93.50 93 LYS A C 1
ATOM 734 O O . LYS A 1 93 ? 22.306 -1.560 -26.568 1.00 93.50 93 LYS A O 1
ATOM 739 N N . SER A 1 94 ? 23.089 -2.528 -24.696 1.00 94.75 94 SER A N 1
ATOM 740 C CA . SER A 1 94 ? 22.255 -3.733 -24.810 1.00 94.75 94 SER A CA 1
ATOM 741 C C . SER A 1 94 ? 20.767 -3.432 -24.606 1.00 94.75 94 SER A C 1
ATOM 743 O O . SER A 1 94 ? 19.929 -3.981 -25.320 1.00 94.75 94 SER A O 1
ATOM 745 N N . TRP A 1 95 ? 20.440 -2.499 -23.707 1.00 95.12 95 TRP A N 1
ATOM 746 C CA . TRP A 1 95 ? 19.080 -1.997 -23.523 1.00 95.12 95 TRP A CA 1
ATOM 747 C C . TRP A 1 95 ? 18.540 -1.361 -24.803 1.00 95.12 95 TRP A C 1
ATOM 749 O O . TRP A 1 95 ? 17.465 -1.726 -25.276 1.00 95.12 95 TRP A O 1
ATOM 759 N N . ASN A 1 96 ? 19.314 -0.456 -25.406 1.00 93.69 96 ASN A N 1
ATOM 760 C CA . ASN A 1 96 ? 18.884 0.251 -26.603 1.00 93.69 96 ASN A CA 1
ATOM 761 C C . ASN A 1 96 ? 18.777 -0.671 -27.817 1.00 93.69 96 ASN A C 1
ATOM 763 O O . ASN A 1 96 ? 17.860 -0.507 -28.616 1.00 93.69 96 ASN A O 1
ATOM 767 N N . ALA A 1 97 ? 19.652 -1.671 -27.935 1.00 92.75 97 ALA A N 1
ATOM 768 C CA . ALA A 1 97 ? 19.527 -2.699 -28.964 1.00 92.75 97 ALA A CA 1
ATOM 769 C C . ALA A 1 97 ? 18.214 -3.489 -28.828 1.00 92.75 97 ALA A C 1
ATOM 771 O O . ALA A 1 97 ? 17.568 -3.776 -29.828 1.00 92.75 97 ALA A O 1
ATOM 772 N N . ARG A 1 98 ? 17.796 -3.802 -27.594 1.00 92.19 98 ARG A N 1
ATOM 773 C CA . ARG A 1 98 ? 16.595 -4.606 -27.332 1.00 92.19 98 ARG A CA 1
ATOM 774 C C . ARG A 1 98 ? 15.287 -3.818 -27.418 1.00 92.19 98 ARG A C 1
ATOM 776 O O . ARG A 1 98 ? 14.293 -4.364 -27.879 1.00 92.19 98 ARG A O 1
ATOM 783 N N . TYR A 1 99 ? 15.268 -2.580 -26.928 1.00 91.62 99 TYR A N 1
ATOM 784 C CA . TYR A 1 99 ? 14.025 -1.826 -26.717 1.00 91.62 99 TYR A CA 1
ATOM 785 C C . TYR A 1 99 ? 13.931 -0.516 -27.504 1.00 91.62 99 TYR A C 1
ATOM 787 O O . TYR A 1 99 ? 12.833 0.017 -27.626 1.00 91.62 99 TYR A O 1
ATOM 795 N N . ASN A 1 100 ? 15.044 -0.004 -28.036 1.00 91.00 100 ASN A N 1
ATOM 796 C CA . ASN A 1 100 ? 15.111 1.295 -28.717 1.00 91.00 100 ASN A CA 1
ATOM 797 C C . ASN A 1 100 ? 15.675 1.190 -30.146 1.00 91.00 100 ASN A C 1
ATOM 799 O O . ASN A 1 100 ? 16.178 2.179 -30.668 1.00 91.00 100 ASN A O 1
ATOM 803 N N . HIS A 1 101 ? 15.660 0.004 -30.767 1.00 88.06 101 HIS A N 1
ATOM 804 C CA . HIS A 1 101 ? 16.173 -0.227 -32.130 1.00 88.06 101 HIS A CA 1
ATOM 805 C C . HIS A 1 101 ? 17.600 0.322 -32.366 1.00 88.06 101 HIS A C 1
ATOM 807 O O . HIS A 1 101 ? 17.924 0.855 -33.424 1.00 88.06 101 HIS A O 1
ATOM 813 N N . GLY A 1 102 ? 18.461 0.252 -31.345 1.00 86.44 102 GLY A N 1
ATOM 814 C CA . GLY A 1 102 ? 19.837 0.758 -31.403 1.00 86.44 102 GLY A CA 1
ATOM 815 C C . GLY A 1 102 ? 19.977 2.287 -31.353 1.00 86.44 102 GLY A C 1
ATOM 816 O O . GLY A 1 102 ? 21.093 2.796 -31.466 1.00 86.44 102 GLY A O 1
ATOM 817 N N . ILE A 1 103 ? 18.884 3.032 -31.159 1.00 88.12 103 ILE A N 1
ATOM 818 C CA . ILE A 1 103 ? 18.892 4.490 -30.985 1.00 88.12 103 ILE A CA 1
ATOM 819 C C . ILE A 1 103 ? 19.446 4.835 -29.602 1.00 88.12 103 ILE A C 1
ATOM 821 O O . ILE A 1 103 ? 19.098 4.213 -28.597 1.00 88.12 103 ILE A O 1
ATOM 825 N N . TRP A 1 104 ? 20.330 5.831 -29.546 1.00 88.38 104 TRP A N 1
ATOM 826 C CA . TRP A 1 104 ? 20.986 6.269 -28.320 1.00 88.38 104 TRP A CA 1
ATOM 827 C C . TRP A 1 104 ? 20.573 7.699 -27.979 1.00 88.38 104 TRP A C 1
ATOM 829 O O . TRP A 1 104 ? 20.779 8.601 -28.781 1.00 88.38 104 TRP A O 1
ATOM 839 N N . ALA A 1 105 ? 19.995 7.892 -26.793 1.00 85.50 105 ALA A N 1
ATOM 840 C CA . ALA A 1 105 ? 19.504 9.186 -26.312 1.00 85.50 105 ALA A CA 1
ATOM 841 C C . ALA A 1 105 ? 20.362 9.738 -25.156 1.00 85.50 105 ALA A C 1
ATOM 843 O O . ALA A 1 105 ? 19.851 10.375 -24.238 1.00 85.50 105 ALA A O 1
ATOM 844 N N . GLY A 1 106 ? 21.668 9.455 -25.161 1.00 85.50 106 GLY A N 1
ATOM 845 C CA . GLY A 1 106 ? 22.571 9.840 -24.076 1.00 85.50 106 GLY A CA 1
ATOM 846 C C . GLY A 1 106 ? 22.736 8.778 -22.985 1.00 85.50 106 GLY A C 1
ATOM 847 O O . GLY A 1 106 ? 22.223 7.657 -23.065 1.00 85.50 106 GLY A O 1
ATOM 848 N N . ARG A 1 107 ? 23.499 9.137 -21.945 1.00 84.81 107 ARG A N 1
ATOM 849 C CA . ARG A 1 107 ? 23.699 8.318 -20.742 1.00 84.81 107 ARG A CA 1
ATOM 850 C C . ARG A 1 107 ? 22.748 8.783 -19.645 1.00 84.81 107 ARG A C 1
ATOM 852 O O . ARG A 1 107 ? 22.742 9.955 -19.283 1.00 84.81 107 ARG A O 1
ATOM 859 N N . GLU A 1 108 ? 22.000 7.849 -19.070 1.00 87.69 108 GLU A N 1
ATOM 860 C CA . GLU A 1 108 ? 21.166 8.125 -17.901 1.00 87.69 108 GLU A CA 1
ATOM 861 C C . GLU A 1 108 ? 22.058 8.459 -16.695 1.00 87.69 108 GLU A C 1
ATOM 863 O O . GLU A 1 108 ? 22.972 7.703 -16.347 1.00 87.69 108 GLU A O 1
ATOM 868 N N . SER A 1 109 ? 21.823 9.614 -16.068 1.00 86.44 109 SER A N 1
ATOM 869 C CA . SER A 1 109 ? 22.587 10.044 -14.898 1.00 86.44 109 SER A CA 1
ATOM 870 C C . SER A 1 109 ? 22.135 9.287 -13.647 1.00 86.44 109 SER A C 1
ATOM 872 O O . SER A 1 109 ? 20.944 9.032 -13.456 1.00 86.44 109 SER A O 1
ATOM 874 N N . GLY A 1 110 ? 23.070 8.993 -12.737 1.00 87.06 110 GLY A N 1
ATOM 875 C CA . GLY A 1 110 ? 22.732 8.407 -11.432 1.00 87.06 110 GLY A CA 1
ATOM 876 C C . GLY A 1 110 ? 21.776 9.284 -10.610 1.00 87.06 110 GLY A C 1
ATOM 877 O O . GLY A 1 110 ? 20.964 8.768 -9.851 1.00 87.06 110 GLY A O 1
ATOM 878 N N . LYS A 1 111 ? 21.798 10.607 -10.833 1.00 90.31 111 LYS A N 1
ATOM 879 C CA . LYS A 1 111 ? 20.855 11.559 -10.222 1.00 90.31 111 LYS A CA 1
ATOM 880 C C . LYS A 1 111 ? 19.405 11.260 -10.604 1.00 90.31 111 LYS A C 1
ATOM 882 O O . LYS A 1 111 ? 18.529 11.342 -9.754 1.00 90.31 111 LYS A O 1
ATOM 887 N N . THR A 1 112 ? 19.165 10.870 -11.857 1.00 88.62 112 THR A N 1
ATOM 888 C CA . THR A 1 112 ? 17.822 10.504 -12.331 1.00 88.62 112 THR A CA 1
ATOM 889 C C . THR A 1 112 ? 17.298 9.307 -11.543 1.00 88.62 112 THR A C 1
ATOM 891 O O . THR A 1 112 ? 16.210 9.372 -10.983 1.00 88.62 112 THR A O 1
ATOM 894 N N . LEU A 1 113 ? 18.111 8.254 -11.401 1.00 91.44 113 LEU A N 1
ATOM 895 C CA . LEU A 1 113 ? 17.763 7.085 -10.590 1.00 91.44 113 LEU A CA 1
ATOM 896 C C . LEU A 1 113 ? 17.454 7.470 -9.136 1.00 91.44 113 LEU A C 1
ATOM 898 O O . LEU A 1 113 ? 16.441 7.031 -8.603 1.00 91.44 113 LEU A O 1
ATOM 902 N N . ALA A 1 114 ? 18.282 8.313 -8.514 1.00 91.94 114 ALA A N 1
ATOM 903 C CA . ALA A 1 114 ? 18.077 8.744 -7.132 1.00 91.94 114 ALA A CA 1
ATOM 904 C C . ALA A 1 114 ? 16.739 9.478 -6.931 1.00 91.94 114 ALA A C 1
ATOM 906 O O . ALA A 1 114 ? 16.029 9.190 -5.971 1.00 91.94 114 ALA A O 1
ATOM 907 N N . ILE A 1 115 ? 16.361 10.368 -7.856 1.00 93.38 115 ILE A N 1
ATOM 908 C CA . ILE A 1 115 ? 15.075 11.084 -7.810 1.00 93.38 115 ILE A CA 1
ATOM 909 C C . ILE A 1 115 ? 13.908 10.096 -7.881 1.00 93.38 115 ILE A C 1
ATOM 911 O O . ILE A 1 115 ? 13.009 10.131 -7.046 1.00 93.38 115 ILE A O 1
ATOM 915 N N . PHE A 1 116 ? 13.944 9.177 -8.845 1.00 91.62 116 PHE A N 1
ATOM 916 C CA . PHE A 1 116 ? 12.904 8.163 -9.012 1.00 91.62 116 PHE A CA 1
ATOM 917 C C . PHE A 1 116 ? 12.782 7.236 -7.793 1.00 91.62 116 PHE A C 1
ATOM 919 O O . PHE A 1 116 ? 11.671 6.910 -7.375 1.00 91.62 116 PHE A O 1
ATOM 926 N N . MET A 1 117 ? 13.911 6.855 -7.188 1.00 93.50 117 MET A N 1
ATOM 927 C CA . MET A 1 117 ? 13.939 6.071 -5.951 1.00 93.50 117 MET A CA 1
ATOM 928 C C . MET A 1 117 ? 13.340 6.845 -4.774 1.00 93.50 117 MET A C 1
ATOM 930 O O . MET A 1 117 ? 12.527 6.290 -4.042 1.00 93.50 117 MET A O 1
ATOM 934 N N . ALA A 1 118 ? 13.688 8.124 -4.609 1.00 94.38 118 ALA A N 1
ATOM 935 C CA . ALA A 1 118 ? 13.156 8.961 -3.536 1.00 94.38 118 ALA A CA 1
ATOM 936 C C . ALA A 1 118 ? 11.635 9.144 -3.651 1.00 94.38 118 ALA A C 1
ATOM 938 O O . ALA A 1 118 ? 10.924 8.991 -2.660 1.00 94.38 118 ALA A O 1
ATOM 939 N N . ILE A 1 119 ? 11.129 9.396 -4.864 1.00 94.31 119 ILE A N 1
ATOM 940 C CA . ILE A 1 119 ? 9.686 9.493 -5.129 1.00 94.31 119 ILE A CA 1
ATOM 941 C C . ILE A 1 119 ? 8.995 8.166 -4.797 1.00 94.31 119 ILE A C 1
ATOM 943 O O . ILE A 1 119 ? 7.991 8.159 -4.088 1.00 94.31 119 ILE A O 1
ATOM 947 N N . GLY A 1 120 ? 9.543 7.039 -5.262 1.00 90.88 120 GLY A N 1
ATOM 948 C CA . GLY A 1 120 ? 8.982 5.717 -4.985 1.00 90.88 120 GLY A CA 1
ATOM 949 C C . GLY A 1 120 ? 8.935 5.388 -3.490 1.00 90.88 120 GLY A C 1
ATOM 950 O O . GLY A 1 120 ? 7.900 4.954 -2.990 1.00 90.88 120 GLY A O 1
ATOM 951 N N . ILE A 1 121 ? 10.018 5.660 -2.756 1.00 94.06 121 ILE A N 1
ATOM 952 C CA . ILE A 1 121 ? 10.083 5.463 -1.299 1.00 94.06 121 ILE A CA 1
ATOM 953 C C . ILE A 1 121 ? 9.083 6.377 -0.582 1.00 94.06 121 ILE A C 1
ATOM 955 O O . ILE A 1 121 ? 8.364 5.913 0.299 1.00 94.06 121 ILE A O 1
ATOM 959 N N . GLY A 1 122 ? 8.987 7.650 -0.976 1.00 95.00 122 GLY A N 1
ATOM 960 C CA . GLY A 1 122 ? 8.022 8.591 -0.404 1.00 95.00 122 GLY A CA 1
ATOM 961 C C . GLY A 1 122 ? 6.575 8.123 -0.577 1.00 95.00 122 GLY A C 1
ATOM 962 O O . GLY A 1 122 ? 5.806 8.140 0.382 1.00 95.00 122 GLY A O 1
ATOM 963 N N . LEU A 1 123 ? 6.221 7.626 -1.767 1.00 92.50 123 LEU A N 1
ATOM 964 C CA . LEU A 1 123 ? 4.897 7.055 -2.034 1.00 92.50 123 LEU A CA 1
ATOM 965 C C . LEU A 1 123 ? 4.631 5.787 -1.211 1.00 92.50 123 LEU A C 1
ATOM 967 O O . LEU A 1 123 ? 3.521 5.621 -0.708 1.00 92.50 123 LEU A O 1
ATOM 971 N N . LEU A 1 124 ? 5.631 4.917 -1.029 1.00 90.62 124 LEU A N 1
ATOM 972 C CA . LEU A 1 124 ? 5.498 3.737 -0.169 1.00 90.62 124 LEU A CA 1
ATOM 973 C C . LEU A 1 124 ? 5.254 4.120 1.294 1.00 90.62 124 LEU A C 1
ATOM 975 O O . LEU A 1 124 ? 4.340 3.585 1.916 1.00 90.62 124 LEU A O 1
ATOM 979 N N . ILE A 1 125 ? 6.032 5.059 1.839 1.00 94.00 125 ILE A N 1
ATOM 980 C CA . ILE A 1 125 ? 5.869 5.530 3.223 1.00 94.00 125 ILE A CA 1
ATOM 981 C C . ILE A 1 125 ? 4.497 6.179 3.409 1.00 94.00 125 ILE A C 1
ATOM 983 O O . ILE A 1 125 ? 3.828 5.927 4.413 1.00 94.00 125 ILE A O 1
ATOM 987 N N . PHE A 1 126 ? 4.058 6.980 2.437 1.00 92.88 126 PHE A N 1
ATOM 988 C CA . PHE A 1 126 ? 2.733 7.587 2.453 1.00 92.88 126 PHE A CA 1
ATOM 989 C C . PHE A 1 126 ? 1.625 6.524 2.445 1.00 92.88 126 PHE A C 1
ATOM 991 O O . PHE A 1 126 ? 0.714 6.587 3.267 1.00 92.88 126 PHE A O 1
ATOM 998 N N . ALA A 1 127 ? 1.729 5.511 1.580 1.00 90.12 127 ALA A N 1
ATOM 999 C CA . ALA A 1 127 ? 0.759 4.422 1.514 1.00 90.12 127 ALA A CA 1
ATOM 1000 C C . ALA A 1 127 ? 0.714 3.604 2.815 1.00 90.12 127 ALA A C 1
ATOM 1002 O O . ALA A 1 127 ? -0.370 3.330 3.322 1.00 90.12 127 ALA A O 1
ATOM 1003 N N . ILE A 1 128 ? 1.872 3.260 3.393 1.00 89.94 128 ILE A N 1
ATOM 1004 C CA . ILE A 1 128 ? 1.958 2.528 4.669 1.00 89.94 128 ILE A CA 1
ATOM 1005 C C . ILE A 1 128 ? 1.350 3.352 5.806 1.00 89.94 128 ILE A C 1
ATOM 1007 O O . ILE A 1 128 ? 0.575 2.825 6.605 1.00 89.94 128 ILE A O 1
ATOM 1011 N N . SER A 1 129 ? 1.661 4.647 5.860 1.00 90.75 129 SER A N 1
ATOM 1012 C CA . SER A 1 129 ? 1.070 5.569 6.833 1.00 90.75 129 SER A CA 1
ATOM 1013 C C . SER A 1 129 ? -0.453 5.629 6.692 1.00 90.75 129 SER A C 1
ATOM 1015 O O . SER A 1 129 ? -1.157 5.501 7.688 1.00 90.75 129 SER A O 1
ATOM 1017 N N . LEU A 1 130 ? -0.976 5.748 5.467 1.00 90.25 130 LEU A N 1
ATOM 1018 C CA . LEU A 1 130 ? -2.417 5.802 5.203 1.00 90.25 130 LEU A CA 1
ATOM 1019 C C . LEU A 1 130 ? -3.128 4.495 5.592 1.00 90.25 130 LEU A C 1
ATOM 1021 O O . LEU A 1 130 ? -4.169 4.527 6.247 1.00 90.25 130 LEU A O 1
ATOM 1025 N N . VAL A 1 131 ? -2.542 3.348 5.233 1.00 89.44 131 VAL A N 1
ATOM 1026 C CA . VAL A 1 131 ? -3.063 2.014 5.574 1.00 89.44 131 VAL A CA 1
ATOM 1027 C C . VAL A 1 131 ? -3.041 1.773 7.080 1.00 89.44 131 VAL A C 1
ATOM 1029 O O . VAL A 1 131 ? -3.937 1.115 7.590 1.00 89.44 131 VAL A O 1
ATOM 1032 N N . SER A 1 132 ? -2.053 2.314 7.794 1.00 87.62 132 SER A N 1
ATOM 1033 C CA . SER A 1 132 ? -1.953 2.183 9.254 1.00 87.62 132 SER A CA 1
ATOM 1034 C C . SER A 1 132 ? -2.891 3.148 9.985 1.00 87.62 132 SER A C 1
ATOM 1036 O O . SER A 1 132 ? -3.403 2.820 11.051 1.00 87.62 132 SER A O 1
ATOM 1038 N N . TRP A 1 133 ? -3.153 4.327 9.415 1.00 84.88 133 TRP A N 1
ATOM 1039 C CA . TRP A 1 133 ? -3.993 5.355 10.032 1.00 84.88 133 TRP A CA 1
ATOM 1040 C C . TRP A 1 133 ? -5.480 4.977 10.066 1.00 84.88 133 TRP A C 1
ATOM 1042 O O . TRP A 1 133 ? -6.134 5.185 11.084 1.00 84.88 133 TRP A O 1
ATOM 1052 N N . LEU A 1 134 ? -6.006 4.361 8.999 1.00 78.62 134 LEU A N 1
ATOM 1053 C CA . LEU A 1 134 ? -7.410 3.924 8.922 1.00 78.62 134 LEU A CA 1
ATOM 1054 C C . LEU A 1 134 ? -7.838 2.976 10.069 1.00 78.62 134 LEU A C 1
ATOM 1056 O O . LEU A 1 134 ? -8.809 3.291 10.762 1.00 78.62 134 LEU A O 1
ATOM 1060 N N . PRO A 1 135 ? -7.153 1.842 10.326 1.00 81.62 135 PRO A N 1
ATOM 1061 C CA . PRO A 1 135 ? -7.493 0.963 11.440 1.00 81.62 135 PRO A CA 1
ATOM 1062 C C . PRO A 1 135 ? -7.165 1.599 12.793 1.00 81.62 135 PRO A C 1
ATOM 1064 O O . PRO A 1 135 ? -7.866 1.325 13.762 1.00 81.62 135 PRO A O 1
ATOM 1067 N N . PHE A 1 136 ? -6.144 2.459 12.873 1.00 79.44 136 PHE A N 1
ATOM 1068 C CA . PHE A 1 136 ? -5.774 3.137 14.115 1.00 79.44 136 PHE A CA 1
ATOM 1069 C C . PHE A 1 136 ? -6.848 4.128 14.583 1.00 79.44 136 PHE A C 1
ATOM 1071 O O . PHE A 1 136 ? -7.231 4.097 15.748 1.00 79.44 136 PHE A O 1
ATOM 1078 N N . ASP A 1 137 ? -7.398 4.962 13.694 1.00 79.00 137 ASP A N 1
ATOM 1079 C CA . ASP A 1 137 ? -8.482 5.889 14.052 1.00 79.00 137 ASP A CA 1
ATOM 1080 C C . ASP A 1 137 ? -9.758 5.135 14.457 1.00 79.00 137 ASP A C 1
ATOM 1082 O O . ASP A 1 137 ? -10.383 5.452 15.472 1.00 79.00 137 ASP A O 1
ATOM 1086 N N . MET A 1 138 ? -10.109 4.075 13.720 1.00 72.69 138 MET A N 1
ATOM 1087 C CA . MET A 1 138 ? -11.241 3.215 14.071 1.00 72.69 138 MET A CA 1
ATOM 1088 C C . MET A 1 138 ? -11.040 2.534 15.432 1.00 72.69 138 MET A C 1
ATOM 1090 O O . MET A 1 138 ? -11.957 2.533 16.256 1.00 72.69 138 MET A O 1
ATOM 1094 N N . ALA A 1 139 ? -9.846 1.998 15.695 1.00 76.81 139 ALA A N 1
ATOM 1095 C CA . ALA A 1 139 ? -9.505 1.404 16.981 1.00 76.81 139 ALA A CA 1
ATOM 1096 C C . ALA A 1 139 ? -9.578 2.441 18.108 1.00 76.81 139 ALA A C 1
ATOM 1098 O O . ALA A 1 139 ? -10.190 2.164 19.132 1.00 76.81 139 ALA A O 1
ATOM 1099 N N . ASN A 1 140 ? -9.055 3.655 17.917 1.00 76.06 140 ASN A N 1
ATOM 1100 C CA . ASN A 1 140 ? -9.098 4.707 18.935 1.00 76.06 140 ASN A CA 1
ATOM 1101 C C . ASN A 1 140 ? -10.531 5.130 19.278 1.00 76.06 140 ASN A C 1
ATOM 1103 O O . ASN A 1 140 ? -10.855 5.296 20.453 1.00 76.06 140 ASN A O 1
ATOM 1107 N N . ARG A 1 141 ? -11.415 5.254 18.278 1.00 73.38 141 ARG A N 1
ATOM 1108 C CA . ARG A 1 141 ? -12.841 5.555 18.503 1.00 73.38 141 ARG A CA 1
ATOM 1109 C C . ARG A 1 141 ? -13.546 4.435 19.260 1.00 73.38 141 ARG A C 1
ATOM 1111 O O . ARG A 1 141 ? -14.332 4.709 20.164 1.00 73.38 141 ARG A O 1
ATOM 1118 N N . PHE A 1 142 ? -13.253 3.184 18.908 1.00 71.94 142 PHE A N 1
ATOM 1119 C CA . PHE A 1 142 ? -13.797 2.024 19.606 1.00 71.94 142 PHE A CA 1
ATOM 1120 C C . PHE A 1 142 ? -13.292 1.947 21.054 1.00 71.94 142 PHE A C 1
ATOM 1122 O O . PHE A 1 142 ? -14.092 1.795 21.972 1.00 71.94 142 PHE A O 1
ATOM 1129 N N . MET A 1 143 ? -11.987 2.126 21.273 1.00 69.75 143 MET A N 1
ATOM 1130 C CA . MET A 1 143 ? -11.370 2.092 22.602 1.00 69.75 143 MET A CA 1
ATOM 1131 C C . MET A 1 143 ? -11.867 3.230 23.498 1.00 69.75 143 MET A C 1
ATOM 1133 O O . MET A 1 143 ? -12.140 2.994 24.670 1.00 69.75 143 MET A O 1
ATOM 1137 N N . ALA A 1 144 ? -12.066 4.437 22.962 1.00 68.69 144 ALA A N 1
ATOM 1138 C CA . ALA A 1 144 ? -12.642 5.547 23.722 1.00 68.69 144 ALA A CA 1
ATOM 1139 C C . ALA A 1 144 ? -14.085 5.253 24.179 1.00 68.69 144 ALA A C 1
ATOM 1141 O O . ALA A 1 144 ? -14.432 5.512 25.333 1.00 68.69 144 ALA A O 1
ATOM 1142 N N . ALA A 1 145 ? -14.913 4.661 23.309 1.00 65.56 145 ALA A N 1
ATOM 1143 C CA . ALA A 1 145 ? -16.270 4.242 23.665 1.00 65.56 145 ALA A CA 1
ATOM 1144 C C . ALA A 1 145 ? -16.276 3.117 24.721 1.00 65.56 145 ALA A C 1
ATOM 1146 O O . ALA A 1 145 ? -17.080 3.141 25.653 1.00 65.56 145 ALA A O 1
ATOM 1147 N N . GLN A 1 146 ? -15.348 2.163 24.610 1.00 68.50 146 GLN A N 1
ATOM 1148 C CA . GLN A 1 146 ? -15.167 1.057 25.557 1.00 68.50 146 GLN A CA 1
ATOM 1149 C C . GLN A 1 146 ? -14.676 1.531 26.936 1.00 68.50 146 GLN A C 1
ATOM 1151 O O . GLN A 1 146 ? -15.211 1.120 27.965 1.00 68.50 146 GLN A O 1
ATOM 1156 N N . GLN A 1 147 ? -13.701 2.443 26.976 1.00 69.69 147 GLN A N 1
ATOM 1157 C CA . GLN A 1 147 ? -13.142 2.984 28.219 1.00 69.69 147 GLN A CA 1
ATOM 1158 C C . GLN A 1 147 ? -14.205 3.705 29.058 1.00 69.69 147 GLN A C 1
ATOM 1160 O O . GLN A 1 147 ? -14.210 3.600 30.286 1.00 69.69 147 GLN A O 1
ATOM 1165 N N . GLN A 1 148 ? -15.135 4.405 28.403 1.00 68.94 148 GLN A N 1
ATOM 1166 C CA . GLN A 1 148 ? -16.240 5.062 29.091 1.00 68.94 148 GLN A CA 1
ATOM 1167 C C . GLN A 1 148 ? -17.208 4.050 29.724 1.00 68.94 148 GLN A C 1
ATOM 1169 O O . GLN A 1 148 ? -17.672 4.282 30.836 1.00 68.94 148 GLN A O 1
ATOM 1174 N N . GLN A 1 149 ? -17.487 2.918 29.068 1.00 71.62 149 GLN A N 1
ATOM 1175 C CA . GLN A 1 149 ? -18.366 1.878 29.620 1.00 71.62 149 GLN A CA 1
ATOM 1176 C C . GLN A 1 149 ? -17.783 1.215 30.876 1.00 71.62 149 GLN A C 1
ATOM 1178 O O . GLN A 1 149 ? -18.530 0.924 31.806 1.00 71.62 149 GLN A O 1
ATOM 1183 N N . GLN A 1 150 ? -16.462 1.037 30.959 1.00 74.31 150 GLN A N 1
ATOM 1184 C CA . GLN A 1 150 ? -15.825 0.400 32.116 1.00 74.31 150 GLN A CA 1
ATOM 1185 C C . GLN A 1 150 ? -16.015 1.190 33.422 1.00 74.31 150 GLN A C 1
ATOM 1187 O O . GLN A 1 150 ? -16.269 0.593 34.464 1.00 74.31 150 GLN A O 1
ATOM 1192 N N . GLN A 1 151 ? -15.947 2.524 33.374 1.00 75.00 151 GLN A N 1
ATOM 1193 C CA . GLN A 1 151 ? -16.191 3.376 34.550 1.00 75.00 151 GLN A CA 1
ATOM 1194 C C . GLN A 1 151 ? -17.643 3.269 35.043 1.00 75.00 151 GLN A C 1
ATOM 1196 O O . GLN A 1 151 ? -17.901 3.266 36.242 1.00 75.00 151 GLN A O 1
ATOM 1201 N N . VAL A 1 152 ? -18.591 3.126 34.112 1.00 76.56 152 VAL A N 1
ATOM 1202 C CA . VAL A 1 152 ? -20.018 2.950 34.420 1.00 76.56 152 VAL A CA 1
ATOM 1203 C C . VAL A 1 152 ? -20.283 1.584 35.047 1.00 76.56 152 VAL A C 1
ATOM 1205 O O . VAL A 1 152 ? -21.049 1.492 36.002 1.00 76.56 152 VAL A O 1
ATOM 1208 N N . ILE A 1 153 ? -19.627 0.535 34.541 1.00 77.44 153 ILE A N 1
ATOM 1209 C CA . ILE A 1 153 ? -19.705 -0.815 35.113 1.00 77.44 153 ILE A CA 1
ATOM 1210 C C . ILE A 1 153 ? -19.181 -0.808 36.552 1.00 77.44 153 ILE A C 1
ATOM 1212 O O . ILE A 1 153 ? -19.885 -1.287 37.431 1.00 77.44 153 ILE A O 1
ATOM 1216 N N . LEU A 1 154 ? -18.015 -0.202 36.810 1.00 80.06 154 LEU A N 1
ATOM 1217 C CA . LEU A 1 154 ? -17.443 -0.100 38.161 1.00 80.06 154 LEU A CA 1
ATOM 1218 C C . LEU A 1 154 ? -18.359 0.661 39.134 1.00 80.06 154 LEU A C 1
ATOM 1220 O O . LEU A 1 154 ? -18.552 0.225 40.265 1.00 80.06 154 LEU A O 1
ATOM 1224 N N . ALA A 1 155 ? -18.971 1.765 38.695 1.00 80.81 155 ALA A N 1
ATOM 1225 C CA . ALA A 1 155 ? -19.964 2.470 39.506 1.00 80.81 155 ALA A CA 1
ATOM 1226 C C . ALA A 1 155 ? -21.184 1.577 39.815 1.00 80.81 155 ALA A C 1
ATOM 1228 O O . ALA A 1 155 ? -21.672 1.565 40.944 1.00 80.81 155 ALA A O 1
ATOM 1229 N N . GLY A 1 156 ? -21.639 0.787 38.837 1.00 80.56 156 GLY A N 1
ATOM 1230 C CA . GLY A 1 156 ? -22.688 -0.219 39.015 1.00 80.56 156 GLY A CA 1
ATOM 1231 C C . GLY A 1 156 ? -22.338 -1.301 40.038 1.00 80.56 156 GLY A C 1
ATOM 1232 O O . GLY A 1 156 ? -23.1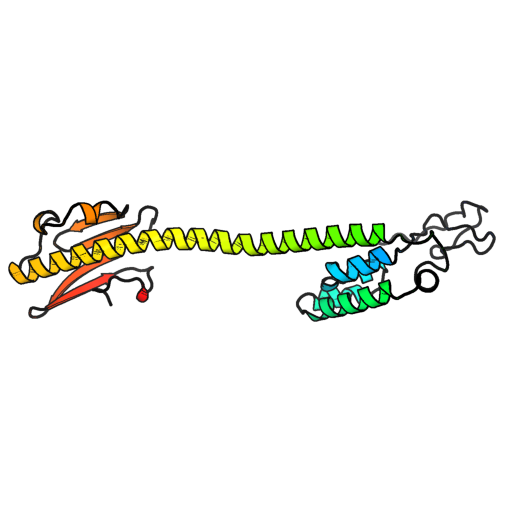83 -1.635 40.865 1.00 80.56 156 GLY A O 1
ATOM 1233 N N . GLU A 1 157 ? -21.096 -1.803 40.030 1.00 84.00 157 GLU A N 1
ATOM 1234 C CA . GLU A 1 157 ? -20.606 -2.794 41.004 1.00 84.00 157 GLU A CA 1
ATOM 1235 C C . GLU A 1 157 ? -20.724 -2.267 42.442 1.00 84.00 157 GLU A C 1
ATOM 1237 O O . GLU A 1 157 ? -21.269 -2.952 43.305 1.00 84.00 157 GLU A O 1
ATOM 1242 N N . HIS A 1 158 ? -20.307 -1.022 42.692 1.00 85.38 158 HIS A N 1
ATOM 1243 C CA . HIS A 1 158 ? -20.403 -0.414 44.023 1.00 85.38 158 HIS A CA 1
ATOM 1244 C C . HIS A 1 158 ? -21.850 -0.225 44.501 1.00 85.38 158 HIS A C 1
ATOM 1246 O O . HIS A 1 158 ? -22.154 -0.458 45.672 1.00 85.38 158 HIS A O 1
ATOM 1252 N N . ILE A 1 159 ? -22.761 0.172 43.606 1.00 85.38 159 ILE A N 1
ATOM 1253 C CA . ILE A 1 159 ? -24.186 0.318 43.946 1.00 85.38 159 ILE A CA 1
ATOM 1254 C C . ILE A 1 159 ? -24.809 -1.054 44.224 1.00 85.38 159 ILE A C 1
ATOM 1256 O O . ILE A 1 159 ? -25.614 -1.187 45.150 1.00 85.38 159 ILE A O 1
ATOM 1260 N N . ALA A 1 160 ? -24.431 -2.075 43.453 1.00 85.69 160 ALA A N 1
ATOM 1261 C CA . ALA A 1 160 ? -24.887 -3.443 43.656 1.00 85.69 160 ALA A CA 1
ATOM 1262 C C . ALA A 1 160 ? -24.426 -3.992 45.015 1.00 85.69 160 ALA A C 1
ATOM 1264 O O . ALA A 1 160 ? -25.250 -4.489 45.779 1.00 85.69 160 ALA A O 1
ATOM 1265 N N . GLU A 1 161 ? -23.153 -3.816 45.374 1.00 85.94 161 GLU A N 1
ATOM 1266 C CA . GLU A 1 161 ? -22.619 -4.223 46.682 1.00 85.94 161 GLU A CA 1
ATOM 1267 C C . GLU A 1 161 ? -23.351 -3.541 47.846 1.00 85.94 161 GLU A C 1
ATOM 1269 O O . GLU A 1 161 ? -23.762 -4.208 48.799 1.00 85.94 161 GLU A O 1
ATOM 1274 N N . ALA A 1 162 ? -23.586 -2.227 47.758 1.00 86.81 162 ALA A N 1
ATOM 1275 C CA . ALA A 1 162 ? -24.335 -1.498 48.781 1.00 86.81 162 ALA A CA 1
ATOM 1276 C C . ALA A 1 162 ? -25.797 -1.973 48.874 1.00 86.81 162 ALA A C 1
ATOM 1278 O O . ALA A 1 162 ? -26.342 -2.134 49.969 1.00 86.81 162 ALA A O 1
ATOM 1279 N N . THR A 1 163 ? -26.431 -2.248 47.730 1.00 86.38 163 THR A N 1
ATOM 1280 C CA . THR A 1 163 ? -27.802 -2.780 47.666 1.00 86.38 163 THR A CA 1
ATOM 1281 C C . THR A 1 163 ? -27.889 -4.163 48.307 1.00 86.38 163 THR A C 1
ATOM 1283 O O . THR A 1 163 ? -28.813 -4.433 49.072 1.00 86.38 163 THR A O 1
ATOM 1286 N N . GLU A 1 164 ? -26.912 -5.030 48.051 1.00 86.75 164 GLU A N 1
ATOM 1287 C CA . GLU A 1 164 ? -26.833 -6.359 48.652 1.00 86.75 164 GLU A CA 1
ATOM 1288 C C . GLU A 1 164 ? -26.676 -6.284 50.178 1.00 86.75 164 GLU A C 1
ATOM 1290 O O . GLU A 1 164 ? -27.379 -6.988 50.906 1.00 86.75 164 GLU A O 1
ATOM 1295 N N . GLN A 1 165 ? -25.811 -5.397 50.678 1.00 87.06 165 GLN A N 1
ATOM 1296 C CA . GLN A 1 165 ? -25.653 -5.171 52.119 1.00 87.06 165 GLN A CA 1
ATOM 1297 C C . GLN A 1 165 ? -26.950 -4.672 52.766 1.00 87.06 165 GLN A C 1
ATOM 1299 O O . GLN A 1 165 ? -27.339 -5.155 53.836 1.00 87.06 165 GLN A O 1
ATOM 1304 N N . TYR A 1 166 ? -27.654 -3.748 52.105 1.00 86.31 166 TYR A N 1
ATOM 1305 C CA . TYR A 1 166 ? -28.941 -3.250 52.580 1.00 86.31 166 TYR A CA 1
ATOM 1306 C C . TYR A 1 166 ? -29.992 -4.365 52.643 1.00 86.31 166 TYR A C 1
ATOM 1308 O O . TYR A 1 166 ? -30.646 -4.524 53.675 1.00 86.31 166 TYR A O 1
ATOM 1316 N N . LEU A 1 167 ? -30.105 -5.175 51.584 1.00 86.94 167 LEU A N 1
ATOM 1317 C CA . LEU A 1 167 ? -31.036 -6.305 51.506 1.00 86.94 167 LEU A CA 1
ATOM 1318 C C . LEU A 1 167 ? -30.771 -7.345 52.597 1.00 86.94 167 LEU A C 1
ATOM 1320 O O . LEU A 1 167 ? -31.716 -7.802 53.237 1.00 86.94 167 LEU A O 1
ATOM 1324 N N . LYS A 1 168 ? -29.500 -7.680 52.853 1.00 84.69 168 LYS A N 1
ATOM 1325 C CA . LYS A 1 168 ? -29.117 -8.619 53.921 1.00 84.69 168 LYS A CA 1
ATOM 1326 C C . LYS A 1 168 ? -29.452 -8.090 55.316 1.00 84.69 168 LYS A C 1
ATOM 1328 O O . LYS A 1 168 ? -29.814 -8.871 56.188 1.00 84.69 168 LYS A O 1
ATOM 1333 N N . THR A 1 169 ? -29.344 -6.779 55.523 1.00 87.19 169 THR A N 1
ATOM 1334 C CA . THR A 1 169 ? -29.540 -6.157 56.842 1.00 87.19 169 THR A CA 1
ATOM 1335 C C . THR A 1 169 ? -31.013 -5.888 57.150 1.00 87.19 169 THR A C 1
ATOM 1337 O O . THR A 1 169 ? -31.472 -6.164 58.254 1.00 87.19 169 THR A O 1
ATOM 1340 N N . HIS A 1 170 ? -31.761 -5.347 56.186 1.00 86.38 170 HIS A N 1
ATOM 1341 C CA . HIS A 1 170 ? -33.131 -4.870 56.401 1.00 86.38 170 HIS A CA 1
ATOM 1342 C C . HIS A 1 170 ? -34.204 -5.830 55.874 1.00 86.38 170 HIS A C 1
ATOM 1344 O O . HIS A 1 170 ? -35.379 -5.623 56.161 1.00 86.38 170 HIS A O 1
ATOM 1350 N N . GLN A 1 171 ? -33.833 -6.849 55.083 1.00 82.75 171 GLN A N 1
ATOM 1351 C CA . GLN A 1 171 ? -34.762 -7.770 54.403 1.00 82.75 171 GLN A CA 1
ATOM 1352 C C . GLN A 1 171 ? -35.844 -7.065 53.557 1.00 82.75 171 GLN A C 1
ATOM 1354 O O . GLN A 1 171 ? -36.873 -7.649 53.215 1.00 82.75 171 GLN A O 1
ATOM 1359 N N . GLN A 1 172 ? -35.613 -5.804 53.191 1.00 85.31 172 GLN A N 1
ATOM 1360 C CA . GLN A 1 172 ? -36.510 -4.965 52.401 1.00 85.31 172 GLN A CA 1
ATOM 1361 C C . GLN A 1 172 ? -35.735 -4.346 51.243 1.00 85.31 172 GLN A C 1
ATOM 1363 O O . GLN A 1 172 ? -34.538 -4.078 51.360 1.00 85.31 172 GLN A O 1
ATOM 1368 N N . ARG A 1 173 ? -36.410 -4.127 50.108 1.00 84.06 173 ARG A N 1
ATOM 1369 C CA . ARG A 1 173 ? -35.775 -3.466 48.966 1.00 84.06 173 ARG A CA 1
ATOM 1370 C C . ARG A 1 173 ? -35.635 -1.967 49.239 1.00 84.06 173 ARG A C 1
ATOM 1372 O O . ARG A 1 173 ? -36.604 -1.363 49.689 1.00 84.06 173 ARG A O 1
ATOM 1379 N N . PRO A 1 174 ? -34.477 -1.369 48.928 1.00 85.69 174 PRO A N 1
ATOM 1380 C CA . PRO A 1 174 ? -34.311 0.075 48.996 1.00 85.69 174 PRO A CA 1
ATOM 1381 C C . PRO A 1 174 ? -35.178 0.761 47.933 1.00 85.69 174 PRO A C 1
ATOM 1383 O O . PRO A 1 174 ? -35.176 0.374 46.761 1.00 85.69 174 PRO A O 1
ATOM 1386 N N . ASP A 1 175 ? -35.902 1.802 48.332 1.00 84.00 175 ASP A N 1
ATOM 1387 C CA . ASP A 1 175 ? -36.752 2.587 47.432 1.00 84.00 175 ASP A CA 1
ATOM 1388 C C . ASP A 1 175 ? -35.945 3.653 46.684 1.00 84.00 175 ASP A C 1
ATOM 1390 O O . ASP A 1 175 ? -36.226 3.944 45.520 1.00 84.00 175 ASP A O 1
ATOM 1394 N N . THR A 1 176 ? -34.918 4.214 47.333 1.00 82.00 176 THR A N 1
ATOM 1395 C CA . THR A 1 176 ? -34.101 5.303 46.788 1.00 82.00 176 THR A CA 1
ATOM 1396 C C . THR A 1 176 ? -32.610 5.071 46.999 1.00 82.00 176 THR A C 1
ATOM 1398 O O . THR A 1 176 ? -32.178 4.498 47.997 1.00 82.00 176 THR A O 1
ATOM 1401 N N . LEU A 1 177 ? -31.799 5.601 46.078 1.00 80.06 177 LEU A N 1
ATOM 1402 C CA . LEU A 1 177 ? -30.337 5.489 46.118 1.00 80.06 177 LEU A CA 1
ATOM 1403 C C . LEU A 1 177 ? -29.724 6.115 47.390 1.00 80.06 177 LEU A C 1
ATOM 1405 O O . LEU A 1 177 ? -28.711 5.644 47.895 1.00 80.06 177 LEU A O 1
ATOM 1409 N N . SER A 1 178 ? -30.369 7.144 47.949 1.00 78.62 178 SER A N 1
ATOM 1410 C CA . SER A 1 178 ? -29.941 7.828 49.178 1.00 78.62 178 SER A CA 1
ATOM 1411 C C . SER A 1 178 ? -29.932 6.935 50.425 1.00 78.62 178 SER A C 1
ATOM 1413 O O . SER A 1 178 ? -29.220 7.236 51.379 1.00 78.62 178 SER A O 1
ATOM 1415 N N . GLN A 1 179 ? -30.680 5.827 50.426 1.00 81.50 179 GLN A N 1
ATOM 1416 C CA . GLN A 1 179 ? -30.700 4.869 51.537 1.00 81.50 179 GLN A CA 1
ATOM 1417 C C . GLN A 1 179 ? -29.418 4.022 51.609 1.00 81.50 179 GLN A C 1
ATOM 1419 O O . GLN A 1 179 ? -29.136 3.433 52.650 1.00 81.50 179 GLN A O 1
ATOM 1424 N N . LEU A 1 180 ? -28.631 3.982 50.528 1.00 80.06 180 LEU A N 1
ATOM 1425 C CA . LEU A 1 180 ? -27.442 3.137 50.395 1.00 80.06 180 LEU A CA 1
ATOM 1426 C C . LEU A 1 180 ? -26.145 3.786 50.916 1.00 80.06 180 LEU A C 1
ATOM 1428 O O . LEU A 1 180 ? -25.091 3.175 50.790 1.00 80.06 180 LEU A O 1
ATOM 1432 N N . GLN A 1 181 ? -26.203 4.998 51.491 1.00 79.19 181 GLN A N 1
ATOM 1433 C CA . GLN A 1 181 ? -25.041 5.735 52.037 1.00 79.19 181 GLN A CA 1
ATOM 1434 C C . GLN A 1 181 ? -23.814 5.748 51.099 1.00 79.19 181 GLN A C 1
ATOM 1436 O O . GLN A 1 181 ? -22.671 5.602 51.529 1.00 79.19 181 GLN A O 1
ATOM 1441 N N . LEU A 1 182 ? -24.051 5.902 49.794 1.00 75.88 182 LEU A N 1
ATOM 1442 C CA . LEU A 1 182 ? -22.997 5.890 48.781 1.00 75.88 182 LEU A CA 1
ATOM 1443 C C . LEU A 1 182 ? -22.192 7.195 48.811 1.00 75.88 182 LEU A C 1
ATOM 1445 O O . LEU A 1 182 ? -22.762 8.275 48.968 1.00 75.88 182 LEU A O 1
ATOM 1449 N N . ASN A 1 183 ? -20.873 7.100 48.614 1.00 72.38 183 ASN A N 1
ATOM 1450 C CA . ASN A 1 183 ? -20.022 8.280 48.468 1.00 72.38 183 ASN A CA 1
ATOM 1451 C C . ASN A 1 183 ? -20.282 8.950 47.1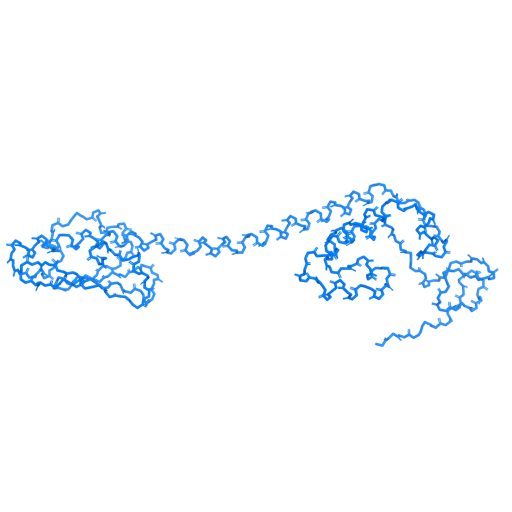02 1.00 72.38 183 ASN A C 1
ATOM 1453 O O . ASN A 1 183 ? -20.250 8.274 46.069 1.00 72.38 183 ASN A O 1
ATOM 1457 N N . GLU A 1 184 ? -20.524 10.265 47.079 1.00 65.06 184 GLU A N 1
ATOM 1458 C CA . GLU A 1 184 ? -20.860 11.018 45.853 1.00 65.06 184 GLU A CA 1
ATOM 1459 C C . GLU A 1 184 ? -19.747 10.950 44.789 1.00 65.06 184 GLU A C 1
ATOM 1461 O O . GLU A 1 184 ? -20.019 10.998 43.583 1.00 65.06 184 GLU A O 1
ATOM 1466 N N . ASP A 1 185 ? -18.504 10.718 45.220 1.00 63.28 185 ASP A N 1
ATOM 1467 C CA . ASP A 1 185 ? -17.328 10.535 44.362 1.00 63.28 185 ASP A CA 1
ATOM 1468 C C . ASP A 1 185 ? -17.416 9.305 43.440 1.00 63.28 185 ASP A C 1
ATOM 1470 O O . ASP A 1 185 ? -16.700 9.231 42.444 1.00 63.28 185 ASP A O 1
ATOM 1474 N N . ILE A 1 186 ? -18.284 8.335 43.747 1.00 61.41 186 ILE A N 1
ATOM 1475 C CA . ILE A 1 186 ? -18.472 7.105 42.955 1.00 61.41 186 ILE A CA 1
ATOM 1476 C C . ILE A 1 186 ? -19.448 7.348 41.791 1.00 61.41 186 ILE A C 1
ATOM 1478 O O . ILE A 1 186 ? -19.366 6.702 40.746 1.00 61.41 186 ILE A O 1
ATOM 1482 N N . ILE A 1 187 ? -20.351 8.320 41.947 1.00 63.22 187 ILE A N 1
ATOM 1483 C CA . ILE A 1 187 ? -21.430 8.625 40.997 1.00 63.22 187 ILE A CA 1
ATOM 1484 C C . ILE A 1 187 ? -20.971 9.680 39.972 1.00 63.22 187 ILE A C 1
ATOM 1486 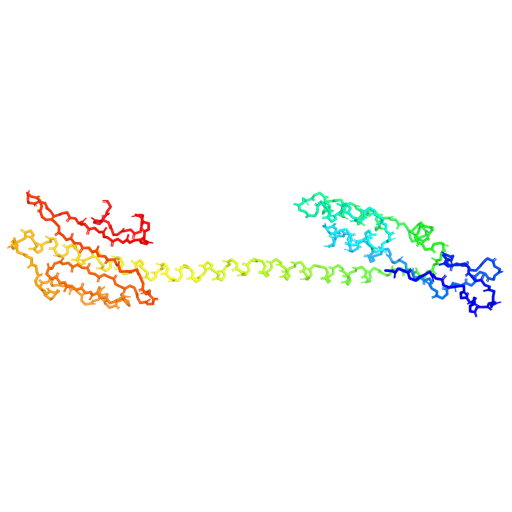O O . ILE A 1 187 ? -21.328 9.608 38.800 1.00 63.22 187 ILE A O 1
ATOM 1490 N N . SER A 1 188 ? -20.120 10.620 40.392 1.00 58.22 188 SER A N 1
ATOM 1491 C CA . SER A 1 188 ? -19.559 11.717 39.584 1.00 58.22 188 SER A CA 1
ATOM 1492 C C . SER A 1 188 ? -18.715 11.318 38.343 1.00 58.22 188 SER A C 1
ATOM 1494 O O . SER A 1 188 ? -18.886 11.930 37.282 1.00 58.22 188 SER A O 1
ATOM 1496 N N . PRO A 1 189 ? -17.810 10.313 38.389 1.00 55.81 189 PRO A N 1
ATOM 1497 C CA . PRO A 1 189 ? -16.917 9.999 37.266 1.00 55.81 189 PRO A CA 1
ATOM 1498 C C . PRO A 1 189 ? -17.611 9.224 36.141 1.00 55.81 189 PRO A C 1
ATOM 1500 O O . PRO A 1 189 ? -17.188 9.280 34.979 1.00 55.81 189 PRO A O 1
ATOM 1503 N N . ALA A 1 190 ? -18.705 8.530 36.450 1.00 55.47 190 ALA A N 1
ATOM 1504 C CA . ALA A 1 190 ? -19.559 7.945 35.443 1.00 55.47 190 ALA A CA 1
ATOM 1505 C C . ALA A 1 190 ? -20.389 9.081 34.836 1.00 55.47 190 ALA A C 1
ATOM 1507 O O . ALA A 1 190 ? -21.419 9.466 35.371 1.00 55.47 190 ALA A O 1
ATOM 1508 N N . LYS A 1 191 ? -20.016 9.591 33.656 1.00 57.44 191 LYS A N 1
ATOM 1509 C CA . LYS A 1 191 ? -20.913 10.424 32.820 1.00 57.44 191 LYS A CA 1
ATOM 1510 C C . LYS A 1 191 ? -22.190 9.667 32.382 1.00 57.44 191 LYS A C 1
ATOM 1512 O O . LYS A 1 191 ? -22.758 9.969 31.341 1.00 57.44 191 LYS A O 1
ATOM 1517 N N . ALA A 1 192 ? -22.589 8.614 33.085 1.00 64.81 192 ALA A N 1
ATOM 1518 C CA . ALA A 1 192 ? -23.754 7.804 32.817 1.00 64.81 192 ALA A CA 1
ATOM 1519 C C . ALA A 1 192 ? -24.950 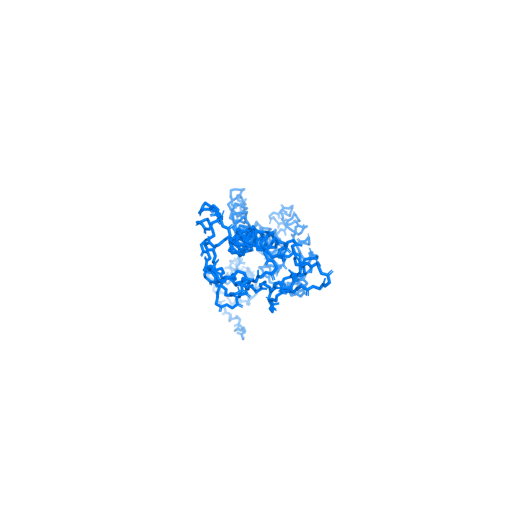8.310 33.607 1.00 64.81 192 ALA A C 1
ATOM 1521 O O . ALA A 1 192 ? -24.834 8.761 34.743 1.00 64.81 192 ALA A O 1
ATOM 1522 N N . PHE A 1 193 ? -26.119 8.166 32.999 1.00 69.50 193 PHE A N 1
ATOM 1523 C CA . PHE A 1 193 ? -27.368 8.320 33.719 1.00 69.50 193 PHE A CA 1
ATOM 1524 C C . PHE A 1 193 ? -27.635 7.008 34.457 1.00 69.50 193 PHE A C 1
ATOM 1526 O O . PHE A 1 193 ? -27.784 5.959 33.826 1.00 69.50 193 PHE A O 1
ATOM 1533 N N . ILE A 1 194 ? -27.642 7.073 35.789 1.00 77.88 194 ILE A N 1
ATOM 1534 C CA . ILE A 1 194 ? -27.995 5.954 36.663 1.00 77.88 194 ILE A CA 1
ATOM 1535 C C . ILE A 1 194 ? -29.449 6.143 37.078 1.00 77.88 194 ILE A C 1
ATOM 1537 O O . ILE A 1 194 ? -29.807 7.170 37.656 1.00 77.88 194 ILE A O 1
ATOM 1541 N N . ARG A 1 195 ? -30.290 5.155 36.787 1.00 81.25 195 ARG A N 1
ATOM 1542 C CA . ARG A 1 195 ? -31.675 5.109 37.256 1.00 81.25 195 ARG A CA 1
ATOM 1543 C C . ARG A 1 195 ? -31.800 3.983 38.270 1.00 81.25 195 ARG A C 1
ATOM 1545 O O . ARG A 1 195 ? -31.418 2.850 37.994 1.00 81.25 195 ARG A O 1
ATOM 1552 N N . PHE A 1 196 ? -32.329 4.316 39.440 1.00 82.69 196 PHE A N 1
ATOM 1553 C CA . PHE A 1 196 ? -32.527 3.383 40.540 1.00 82.69 196 PHE A CA 1
ATOM 1554 C C . PHE A 1 196 ? -34.012 3.306 40.872 1.00 82.69 196 PHE A C 1
ATOM 1556 O O . PHE A 1 196 ? -34.611 4.318 41.230 1.00 82.69 196 PHE A O 1
ATOM 1563 N N . GLU A 1 197 ? -34.607 2.124 40.744 1.00 83.38 197 GLU A N 1
ATOM 1564 C CA . GLU A 1 197 ? -36.032 1.919 41.005 1.00 83.38 197 GLU A CA 1
ATOM 1565 C C . GLU A 1 197 ? -36.231 0.657 41.845 1.00 83.38 197 GLU A C 1
ATOM 1567 O O . GLU A 1 197 ? -36.095 -0.457 41.340 1.00 83.38 197 GLU A O 1
ATOM 1572 N N . ARG A 1 198 ? -36.581 0.823 43.129 1.00 82.94 198 ARG A N 1
ATOM 1573 C CA . ARG A 1 198 ? -36.934 -0.286 44.041 1.00 82.94 198 ARG A CA 1
ATOM 1574 C C . ARG A 1 198 ? -35.880 -1.404 44.080 1.00 82.94 198 ARG A C 1
ATOM 1576 O O . ARG A 1 198 ? -36.223 -2.583 43.988 1.00 82.94 198 ARG A O 1
ATOM 1583 N N . GLY A 1 199 ? -34.602 -1.040 44.167 1.00 80.50 199 GLY A N 1
ATOM 1584 C CA . GLY A 1 199 ? -33.469 -1.971 44.160 1.00 80.50 199 GLY A CA 1
ATOM 1585 C C . GLY A 1 199 ? -32.971 -2.389 42.773 1.00 80.50 199 GLY A C 1
ATOM 1586 O O . GLY A 1 199 ? -31.912 -3.001 42.690 1.00 80.50 199 GLY A O 1
ATOM 1587 N N . ASN A 1 200 ? -33.676 -2.045 41.691 1.00 86.12 200 ASN A N 1
ATOM 1588 C CA . ASN A 1 200 ? -33.207 -2.282 40.326 1.00 86.12 200 ASN A CA 1
ATOM 1589 C C . ASN A 1 200 ? -32.294 -1.139 39.883 1.00 86.12 200 ASN A C 1
ATOM 1591 O O . ASN A 1 200 ? -32.626 0.035 40.067 1.00 86.12 200 ASN A O 1
ATOM 1595 N N . ILE A 1 201 ? -31.172 -1.486 39.259 1.00 85.88 201 ILE A N 1
ATOM 1596 C CA . ILE A 1 201 ? -30.158 -0.536 38.806 1.00 85.88 201 ILE A CA 1
ATOM 1597 C C . ILE A 1 201 ? -30.137 -0.557 37.278 1.00 85.88 201 ILE A C 1
ATOM 1599 O O . ILE A 1 201 ? -29.915 -1.603 36.673 1.00 85.88 201 ILE A O 1
ATOM 1603 N N . TYR A 1 202 ? -30.333 0.598 36.650 1.00 83.00 202 TYR A N 1
ATOM 1604 C CA . TYR A 1 202 ? -30.217 0.767 35.204 1.00 83.00 202 TYR A CA 1
ATOM 1605 C C . TYR A 1 202 ? -29.095 1.756 34.895 1.00 83.00 202 TYR A C 1
ATOM 1607 O O . TYR A 1 202 ? -29.104 2.897 35.367 1.00 83.00 202 TYR A O 1
ATOM 1615 N N . LEU A 1 203 ? -28.121 1.313 34.105 1.00 81.44 203 LEU A N 1
ATOM 1616 C CA . LEU A 1 203 ? -26.940 2.087 33.737 1.00 81.44 203 LEU A CA 1
ATOM 1617 C C . LEU A 1 203 ? -26.998 2.441 32.249 1.00 81.44 203 LEU A C 1
ATOM 1619 O O . LEU A 1 203 ? -27.033 1.556 31.391 1.00 81.44 203 LEU A O 1
ATOM 1623 N N . MET A 1 204 ? -26.966 3.739 31.937 1.00 75.75 204 MET A N 1
ATOM 1624 C CA . MET A 1 204 ? -26.971 4.245 30.561 1.00 75.75 204 MET A CA 1
ATOM 1625 C C . MET A 1 204 ? -25.668 5.013 30.270 1.00 75.75 204 MET A C 1
ATOM 1627 O O . MET A 1 204 ? -25.489 6.118 30.790 1.00 75.75 204 MET A O 1
ATOM 1631 N N . PRO A 1 205 ? -24.748 4.490 29.435 1.00 69.38 205 PRO A N 1
ATOM 1632 C CA . PRO A 1 205 ? -23.530 5.207 29.064 1.00 69.38 205 PRO A CA 1
ATOM 1633 C C . PRO A 1 205 ? -23.861 6.483 28.276 1.00 69.38 205 PRO A C 1
ATOM 1635 O O . PRO A 1 205 ? -24.646 6.436 27.325 1.00 69.38 205 PRO A O 1
ATOM 1638 N N . ALA A 1 206 ? -23.236 7.622 28.603 1.00 63.12 206 ALA A N 1
ATOM 1639 C CA . ALA A 1 206 ? -23.406 8.837 27.799 1.00 63.12 206 ALA A CA 1
ATOM 1640 C C . ALA A 1 206 ? -23.001 8.606 26.334 1.00 63.12 206 ALA A C 1
ATOM 1642 O O . ALA A 1 206 ? -21.864 8.237 26.046 1.00 63.12 206 ALA A O 1
ATOM 1643 N N . GLY A 1 207 ? -23.936 8.862 25.415 1.00 59.00 207 GLY A N 1
ATOM 1644 C CA . GLY A 1 207 ? -23.741 8.734 23.967 1.00 59.00 207 GLY A CA 1
ATOM 1645 C C . GLY A 1 207 ? -24.247 7.423 23.355 1.00 59.00 207 GLY A C 1
ATOM 1646 O O . GLY A 1 207 ? -24.331 7.333 22.130 1.00 59.00 207 GLY A O 1
ATOM 1647 N N . ALA A 1 208 ? -24.646 6.432 24.159 1.00 59.06 208 ALA A N 1
ATOM 1648 C CA . ALA A 1 208 ? -25.213 5.187 23.651 1.00 59.06 208 ALA A CA 1
ATOM 1649 C C . ALA A 1 208 ? -26.747 5.261 23.588 1.00 59.06 208 ALA A C 1
ATOM 1651 O O . ALA A 1 208 ? -27.413 5.438 24.603 1.00 59.06 208 ALA A O 1
ATOM 1652 N N . LYS A 1 209 ? -27.328 5.103 22.389 1.00 56.47 209 LYS A N 1
ATOM 1653 C CA . LYS A 1 209 ? -28.793 5.113 22.199 1.00 56.47 209 LYS A CA 1
ATOM 1654 C C . LYS A 1 209 ? -29.486 3.809 22.624 1.00 56.47 209 LYS A C 1
ATOM 1656 O O . LYS A 1 209 ? -30.705 3.812 22.742 1.00 56.47 209 LYS A O 1
ATOM 1661 N N . THR A 1 210 ? -28.751 2.705 22.804 1.00 54.06 210 THR A N 1
ATOM 1662 C CA . THR A 1 210 ? -29.350 1.355 22.914 1.00 54.06 210 THR A CA 1
ATOM 1663 C C . THR A 1 210 ? -28.643 0.387 23.871 1.00 54.06 210 THR A C 1
ATOM 1665 O O . THR A 1 210 ? -28.989 -0.790 23.888 1.00 54.06 210 THR A O 1
ATOM 1668 N N . SER A 1 211 ? -27.646 0.820 24.649 1.00 62.59 211 SER A N 1
ATOM 1669 C CA . SER A 1 211 ? -26.958 -0.059 25.610 1.00 62.59 211 SER A CA 1
ATOM 1670 C C . SER A 1 211 ? -27.333 0.318 27.041 1.00 62.59 211 SER A C 1
ATOM 1672 O O . SER A 1 211 ? -26.525 0.892 27.768 1.00 62.59 211 SER A O 1
ATOM 1674 N N . GLU A 1 212 ? -28.580 0.058 27.416 1.00 73.56 212 GLU A N 1
ATOM 1675 C CA . GLU A 1 212 ? -29.001 0.083 28.817 1.00 73.56 212 GLU A CA 1
ATOM 1676 C C . GLU A 1 212 ? -28.575 -1.236 29.464 1.00 73.56 212 GLU A C 1
ATOM 1678 O O . GLU A 1 212 ? -28.926 -2.303 28.963 1.00 73.56 212 GLU A O 1
ATOM 1683 N N . VAL A 1 213 ? -27.780 -1.163 30.533 1.00 78.31 213 VAL A N 1
ATOM 1684 C CA . VAL A 1 213 ? -27.419 -2.322 31.360 1.00 78.31 213 VAL A CA 1
ATOM 1685 C C . VAL A 1 213 ? -28.368 -2.349 32.548 1.00 78.31 213 VAL A C 1
ATOM 1687 O O . VAL A 1 213 ? -28.334 -1.430 33.364 1.00 78.31 213 VAL A O 1
ATOM 1690 N N . SER A 1 214 ? -29.205 -3.381 32.651 1.00 84.31 214 SER A N 1
ATOM 1691 C CA . SER A 1 214 ? -30.082 -3.580 33.809 1.00 84.31 214 SER A CA 1
ATOM 1692 C C . SER A 1 214 ? -29.469 -4.595 34.768 1.00 84.31 214 SER A C 1
ATOM 1694 O O . SER A 1 214 ? -29.076 -5.677 34.333 1.00 84.31 214 SER A O 1
ATOM 1696 N N . MET A 1 215 ? -29.430 -4.275 36.058 1.00 84.44 215 MET A N 1
ATOM 1697 C CA . MET A 1 215 ? -29.036 -5.174 37.142 1.00 84.44 215 MET A CA 1
ATOM 1698 C C . MET A 1 215 ? -30.198 -5.281 38.132 1.00 84.44 215 MET A C 1
ATOM 1700 O O . MET A 1 215 ? -30.616 -4.284 38.726 1.00 84.44 215 MET A O 1
ATOM 1704 N N . VAL A 1 216 ? -30.736 -6.488 38.288 1.00 87.06 216 VAL A N 1
ATOM 1705 C CA . VAL A 1 216 ? -31.924 -6.763 39.102 1.00 87.06 216 VAL A CA 1
ATOM 1706 C C . VAL A 1 216 ? -31.564 -7.764 40.203 1.00 87.06 216 VAL A C 1
ATOM 1708 O O . VAL A 1 216 ? -31.184 -8.892 39.887 1.00 87.06 216 VAL A O 1
ATOM 1711 N N . PRO A 1 217 ? -31.689 -7.398 41.491 1.00 87.12 217 PRO A N 1
ATOM 1712 C CA . PRO A 1 217 ? -31.423 -8.322 42.584 1.00 87.12 217 PRO A CA 1
ATOM 1713 C C . PRO A 1 217 ? -32.605 -9.285 42.795 1.00 87.12 217 PRO A C 1
ATOM 1715 O O . PRO A 1 217 ? -33.756 -8.882 43.007 1.00 87.12 217 PRO A O 1
ATOM 1718 N N . VAL A 1 218 ? -32.306 -10.580 42.789 1.00 85.81 218 VAL A N 1
ATOM 1719 C CA . VAL A 1 218 ? -33.226 -11.694 43.030 1.00 85.81 218 VAL A CA 1
ATOM 1720 C C . VAL A 1 218 ? -32.818 -12.389 44.328 1.00 85.81 218 VAL A C 1
ATOM 1722 O O . VAL A 1 218 ? -31.725 -12.933 44.437 1.00 85.81 218 VAL A O 1
ATOM 1725 N N . VAL A 1 219 ? -33.699 -12.375 45.328 1.00 84.44 219 VAL A N 1
ATOM 1726 C CA . VAL A 1 219 ? -33.435 -13.004 46.631 1.00 84.44 219 VAL A CA 1
ATOM 1727 C C . VAL A 1 219 ? -33.919 -14.457 46.597 1.00 84.44 219 VAL A C 1
ATOM 1729 O O . VAL A 1 219 ? -35.113 -14.698 46.412 1.00 84.44 219 VAL A O 1
ATOM 1732 N N . LEU A 1 220 ? -33.018 -15.426 46.782 1.00 83.44 220 LEU A N 1
ATOM 1733 C CA . LEU A 1 220 ? -33.337 -16.851 46.917 1.00 83.44 220 LEU A CA 1
ATOM 1734 C C . LEU A 1 220 ? -32.804 -17.386 48.245 1.00 83.44 220 LEU A C 1
ATOM 1736 O O . LEU A 1 220 ? -31.598 -17.492 48.414 1.00 83.44 220 LEU A O 1
ATOM 1740 N N . LYS A 1 221 ? -33.707 -17.809 49.143 1.00 77.19 221 LYS A N 1
ATOM 1741 C CA . LYS A 1 221 ? -33.365 -18.547 50.379 1.00 77.19 221 LYS A CA 1
ATOM 1742 C C . LYS A 1 221 ? -32.179 -17.922 51.145 1.00 77.19 221 LYS A C 1
ATOM 1744 O O . LYS A 1 221 ? -31.249 -18.631 51.507 1.00 77.19 221 LYS A O 1
ATOM 1749 N N . ASP A 1 222 ? -32.232 -16.603 51.339 1.00 76.81 222 ASP A N 1
ATOM 1750 C CA . ASP A 1 222 ? -31.233 -15.759 52.026 1.00 76.81 222 ASP A CA 1
ATOM 1751 C C . ASP A 1 222 ? -29.951 -15.402 51.246 1.00 76.81 222 ASP A C 1
ATOM 1753 O O . ASP A 1 222 ? -29.112 -14.652 51.748 1.00 76.81 222 ASP A O 1
ATOM 1757 N N . GLU A 1 223 ? -29.824 -15.824 49.987 1.00 81.62 223 GLU A N 1
ATOM 1758 C CA . GLU A 1 223 ? -28.789 -15.349 49.062 1.00 81.62 223 GLU A CA 1
ATOM 1759 C C . GLU A 1 223 ? -29.347 -14.294 48.093 1.00 81.62 223 GLU A C 1
ATOM 1761 O O . GLU A 1 223 ? -30.499 -14.368 47.652 1.00 81.62 223 GLU A O 1
ATOM 1766 N N . VAL A 1 224 ? -28.526 -13.295 47.751 1.00 83.25 224 VAL A N 1
ATOM 1767 C CA . VAL A 1 224 ? -28.853 -12.270 46.749 1.00 83.25 224 VAL A CA 1
ATOM 1768 C C . VAL A 1 224 ? -28.130 -12.631 45.455 1.00 83.25 224 VAL A C 1
ATOM 1770 O O . VAL A 1 224 ? -26.906 -12.577 45.389 1.00 83.25 224 VAL A O 1
ATOM 1773 N N . LEU A 1 225 ? -28.890 -13.003 44.430 1.00 84.94 225 LEU A N 1
ATOM 1774 C CA . LEU A 1 225 ? -28.397 -13.245 43.077 1.00 84.94 225 LEU A CA 1
ATOM 1775 C C . LEU A 1 225 ? -28.704 -12.033 42.199 1.00 84.94 225 LEU A C 1
ATOM 1777 O O . LEU A 1 225 ? -29.708 -11.356 42.404 1.00 84.94 225 LEU A O 1
ATOM 1781 N N . TRP A 1 226 ? -27.870 -11.768 41.199 1.00 84.00 226 TRP A N 1
ATOM 1782 C CA . TRP A 1 226 ? -28.070 -10.654 40.276 1.00 84.00 226 TRP A CA 1
ATOM 1783 C C . TRP A 1 226 ? -28.443 -11.171 38.891 1.00 84.00 226 TRP A C 1
ATOM 1785 O O . TRP A 1 226 ? -27.678 -11.900 38.262 1.00 84.00 226 TRP A O 1
ATOM 1795 N N . ASP A 1 227 ? -29.624 -10.781 38.413 1.00 83.75 227 ASP A N 1
ATOM 1796 C CA . ASP A 1 227 ? -30.026 -10.975 37.024 1.00 83.75 227 ASP A CA 1
ATOM 1797 C C . ASP A 1 227 ? -29.647 -9.728 36.223 1.00 83.75 227 ASP A C 1
ATOM 1799 O O . ASP A 1 227 ? -30.129 -8.620 36.487 1.00 83.75 227 ASP A O 1
ATOM 1803 N N . CYS A 1 228 ? -28.726 -9.898 35.278 1.00 81.94 228 CYS A N 1
ATOM 1804 C CA . CYS A 1 228 ? -28.170 -8.802 34.503 1.00 81.94 228 CYS A CA 1
ATOM 1805 C C . CYS A 1 228 ? -28.502 -8.973 33.025 1.00 81.94 228 CYS A C 1
ATOM 1807 O O . CYS A 1 228 ? -28.097 -9.941 32.379 1.00 81.94 228 CYS A O 1
ATOM 1809 N N . GLY A 1 229 ? -29.223 -7.999 32.478 1.00 70.31 229 GLY A N 1
ATOM 1810 C CA . GLY A 1 229 ? -29.755 -8.036 31.122 1.00 70.31 229 GLY A CA 1
ATOM 1811 C C . GLY A 1 229 ? -29.072 -7.018 30.222 1.00 70.31 229 GLY A C 1
ATOM 1812 O O . GLY A 1 229 ? -29.070 -5.827 30.522 1.00 70.31 229 GLY A O 1
ATOM 1813 N N . THR A 1 230 ? -28.529 -7.479 29.090 1.00 64.62 230 THR A N 1
ATOM 1814 C CA . THR A 1 230 ? -28.252 -6.623 27.926 1.00 64.62 230 THR A CA 1
ATOM 1815 C C . THR A 1 230 ? -28.347 -7.415 26.618 1.00 64.62 230 THR A C 1
ATOM 1817 O O . THR A 1 230 ? -27.804 -8.515 26.533 1.00 64.62 230 THR A O 1
ATOM 1820 N N . PRO A 1 231 ? -28.948 -6.859 25.551 1.00 56.56 231 PRO A N 1
ATOM 1821 C CA . PRO A 1 231 ? -28.914 -7.482 24.225 1.00 56.56 231 PRO A CA 1
ATOM 1822 C C . PRO A 1 231 ? -27.550 -7.374 23.518 1.00 56.56 231 PRO A C 1
ATOM 1824 O O . PRO A 1 231 ? -27.337 -8.037 22.507 1.00 56.56 231 PRO A O 1
ATOM 1827 N N . ALA A 1 232 ? -26.652 -6.499 23.992 1.00 58.03 232 ALA A N 1
ATOM 1828 C CA . ALA A 1 232 ? -25.531 -5.992 23.194 1.00 58.03 232 ALA A CA 1
ATOM 1829 C C . ALA A 1 232 ? -24.136 -6.101 23.841 1.00 58.03 232 ALA A C 1
ATOM 1831 O O . ALA A 1 232 ? -23.161 -5.763 23.169 1.00 58.03 232 ALA A O 1
ATOM 1832 N N . LEU A 1 233 ? -24.000 -6.550 25.101 1.00 64.50 233 LEU A N 1
ATOM 1833 C CA . LEU A 1 233 ? -22.685 -6.686 25.747 1.00 64.50 233 LEU A CA 1
ATOM 1834 C C . LEU A 1 233 ? -22.209 -8.152 25.818 1.00 64.50 233 LEU A C 1
ATOM 1836 O O . LEU A 1 233 ? -22.969 -9.033 26.224 1.00 64.50 233 LEU A O 1
ATOM 1840 N N . PRO A 1 234 ? -20.932 -8.437 25.494 1.00 64.25 234 PRO A N 1
ATOM 1841 C CA . PRO A 1 234 ? -20.316 -9.730 25.782 1.00 64.25 234 PRO A CA 1
ATOM 1842 C C . PRO A 1 234 ? -20.297 -10.014 27.293 1.00 64.25 234 PRO A C 1
ATOM 1844 O O . PRO A 1 234 ? -19.981 -9.122 28.078 1.00 64.25 234 PRO A O 1
ATOM 1847 N N . LYS A 1 235 ? -20.507 -11.275 27.707 1.00 66.38 235 LYS A N 1
ATOM 1848 C CA . LYS A 1 235 ? -20.461 -11.691 29.130 1.00 66.38 235 LYS A CA 1
ATOM 1849 C C . LYS A 1 235 ? -19.178 -11.268 29.863 1.00 66.38 235 LYS A C 1
ATOM 1851 O O . LYS A 1 235 ? -19.216 -10.962 31.047 1.00 66.38 235 LYS A O 1
ATOM 1856 N N . ALA A 1 236 ? -18.046 -11.207 29.158 1.00 65.50 236 ALA A N 1
ATOM 1857 C CA . ALA A 1 236 ? -16.757 -10.786 29.717 1.00 65.50 236 ALA A CA 1
ATOM 1858 C C . ALA A 1 236 ? -16.728 -9.317 30.189 1.00 65.50 236 ALA A C 1
ATOM 1860 O O . ALA A 1 236 ? -15.874 -8.954 30.995 1.00 65.50 236 ALA A O 1
ATOM 1861 N N . MET A 1 237 ? -17.648 -8.488 29.692 1.00 65.06 237 MET A N 1
ATOM 1862 C CA . MET A 1 237 ? -17.786 -7.071 30.038 1.00 65.06 237 MET A CA 1
ATOM 1863 C C . MET A 1 237 ? -18.932 -6.817 31.024 1.00 65.06 237 MET A C 1
ATOM 1865 O O . MET A 1 237 ? -19.224 -5.665 31.322 1.00 65.06 237 MET A O 1
ATOM 1869 N N . LEU A 1 238 ? -19.584 -7.863 31.541 1.00 70.94 238 LEU A N 1
ATOM 1870 C CA . LEU A 1 238 ? -20.576 -7.700 32.599 1.00 70.94 238 LEU A CA 1
ATOM 1871 C C . LEU A 1 238 ? -19.889 -7.422 33.953 1.00 70.94 238 LEU A C 1
ATOM 1873 O O . LEU A 1 238 ? -18.752 -7.886 34.161 1.00 70.94 238 LEU A O 1
ATOM 1877 N N . PRO A 1 239 ? -20.565 -6.690 34.862 1.00 72.00 239 PRO A N 1
ATOM 1878 C CA . PRO A 1 239 ? -20.145 -6.531 36.255 1.00 72.00 239 PRO A CA 1
ATOM 1879 C C . PRO A 1 239 ? -19.821 -7.881 36.905 1.00 72.00 239 PRO A C 1
ATOM 1881 O O . PRO A 1 239 ? -20.389 -8.906 36.523 1.00 72.00 239 PRO A O 1
ATOM 1884 N N . ARG A 1 240 ? -18.925 -7.910 37.893 1.00 75.69 240 ARG A N 1
ATOM 1885 C CA . ARG A 1 240 ? -18.538 -9.144 38.604 1.00 75.69 240 ARG A CA 1
ATOM 1886 C C . ARG A 1 240 ? -19.723 -9.883 39.212 1.00 75.69 240 ARG A C 1
ATOM 1888 O O . ARG A 1 240 ? -19.748 -11.103 39.158 1.00 75.69 240 ARG A O 1
ATOM 1895 N N . GLN A 1 241 ? -20.704 -9.152 39.732 1.00 74.25 241 GLN A N 1
ATOM 1896 C CA . GLN A 1 241 ? -21.921 -9.707 40.328 1.00 74.25 241 GLN A CA 1
ATOM 1897 C C . GLN A 1 241 ? -22.802 -10.432 39.292 1.00 74.25 241 GLN A C 1
ATOM 1899 O O . GLN A 1 241 ? -23.670 -11.212 39.659 1.00 74.25 241 GLN A O 1
ATOM 1904 N N . CYS A 1 242 ? -22.560 -10.189 38.001 1.00 71.38 242 CYS A N 1
ATOM 1905 C CA . CYS A 1 242 ? -23.303 -10.731 36.868 1.00 71.38 242 CYS A CA 1
ATOM 1906 C C . CYS A 1 242 ? -22.547 -11.852 36.120 1.00 71.38 242 CYS A C 1
ATOM 1908 O O . CYS A 1 242 ? -22.927 -12.185 34.991 1.00 71.38 242 CYS A O 1
ATOM 1910 N N . ARG A 1 243 ? -21.435 -12.360 36.673 1.00 67.94 243 ARG A N 1
ATOM 1911 C CA . ARG A 1 243 ? -20.605 -13.418 36.068 1.00 67.94 243 ARG A CA 1
ATOM 1912 C C . ARG A 1 243 ? -20.694 -14.735 36.814 1.00 67.94 243 ARG A C 1
ATOM 1914 O O . ARG A 1 243 ? -20.784 -14.702 38.056 1.00 67.94 243 ARG A O 1
#

Nearest PDB structures (foldseek):
  1t6a-assembly1_A  TM=4.286E-01  e=1.184E-01  Geobacillus stearothermophilus

Secondary structure (DSSP, 8-state):
-PPPPP-PBPTTT--B--TT-SB-TTT-PBPTT-----HHHHHHHHHHSGGGTHHHHHHT-TTHHHHHHTTTSSHHHHHHHHHHHHHHHS-HHHHHHHHSTT----PPPHHHHHHHHHHHHHHHHHHHHHHHHHHHHHHHHHHHHHHHHHHHHHHHHHHHHHHHHHHHHHSS--SSGGGG---HHHHSS--SEEEEETTEEEEE-TT-SS--EEEEEEEETTEEEEEEE-SS--GGGS-GGG-

Foldseek 3Di:
DDDQQAQAAQPPPRDGDHRDDQADPPPRGGRPPQDDQDLLVLLLCLQLVQQQQVSCVSLVHPCSVVSNVCSVPCVSNVVSNVVSVVSVVDDQQRVCVVRVVRDDPDDDDVVVNVVSVVVSVVVVVVVVCVVVVVVVVVVVVVVVQVVLLLLQQQLVLLLLVLQQVCCLPPVFFDQDSVVSVDDVVSVVSNPWDWDDGRNKIWTGHPPDPAFIWIWHWDDDPSDTAIDIDDPDDDQVSHRPSND

pLDDT: mean 81.75, std 12.21, range [32.53, 96.81]

Sequence (243 aa):
MFKPAQNAPCPTCNSQLPAQDGRCPECQGIAELFVYKSRVAAATLALFGGMFGLHRFYLRQWRAFFYLLLCWTPLPWLAGIIESVIFLATSQKSWNARYNHGIWAGRESGKTLAIFMAIGIGLLIFAISLVSWLPFDMANRFMAAQQQQQQVILAGEHIAEATEQYLKTHQQRPDTLSQLQLNEDIISPAKAFIRFERGNIYLMPAGAKTSEVSMVPVVLKDEVLWDCGTPALPKAMLPRQCR

Organism: NCBI:txid2785918

Solvent-accessible surface area (backbone atoms only — not comparable to full-atom values): 13950 Å² total; per-residue (Å²): 135,83,77,79,66,64,71,49,58,33,88,78,75,62,46,78,37,66,73,80,54,52,49,40,90,87,76,64,38,66,35,89,86,55,76,84,72,59,55,62,60,37,17,50,28,11,57,74,31,8,36,58,18,47,26,33,51,74,70,70,41,78,71,21,55,56,17,54,76,37,42,91,44,71,61,27,37,57,52,14,43,56,48,16,52,52,41,70,70,47,48,72,68,62,46,18,51,74,69,36,78,59,52,79,90,76,81,87,54,70,66,56,49,52,52,54,50,50,53,49,52,52,52,50,54,51,50,54,49,52,65,52,45,57,59,48,55,54,47,49,57,50,49,55,58,50,58,57,46,53,48,40,39,54,37,49,47,55,52,49,54,38,49,51,53,44,34,73,73,66,75,46,72,48,67,50,70,79,78,50,76,69,65,68,79,55,59,66,78,26,71,38,57,75,47,66,55,62,58,29,40,36,41,32,46,70,91,59,94,80,60,57,42,38,42,36,74,45,80,54,97,94,41,80,42,50,52,64,50,58,99,82,67,60,74,89,76,47,41,73,76,57,104

Mean predicted aligned error: 12.94 Å

Radius of gyration: 37.04 Å; Cα contacts (8 Å, |Δi|>4): 307; chains: 1; bounding box: 61×33×104 Å